Protein AF-A0A6M1ZIE7-F1 (afdb_monomer_lite)

Structure (mmCIF, N/CA/C/O backbone):
data_AF-A0A6M1ZIE7-F1
#
_entry.id   AF-A0A6M1ZIE7-F1
#
loop_
_atom_site.group_PDB
_atom_site.id
_atom_site.type_symbol
_atom_site.label_atom_id
_atom_site.label_alt_id
_atom_site.label_comp_id
_atom_site.label_asym_id
_atom_site.label_entity_id
_atom_site.label_seq_id
_atom_site.pdbx_PDB_ins_code
_atom_site.Cartn_x
_atom_site.Cartn_y
_atom_site.Cartn_z
_atom_site.occupancy
_atom_site.B_iso_or_equiv
_atom_site.auth_seq_id
_atom_site.auth_comp_id
_atom_site.auth_asym_id
_atom_site.auth_atom_id
_atom_site.pdbx_PDB_model_num
ATOM 1 N N . MET A 1 1 ? 9.135 22.518 -13.025 1.00 48.84 1 MET A N 1
ATOM 2 C CA . MET A 1 1 ? 8.829 21.581 -11.912 1.00 48.84 1 MET A CA 1
ATOM 3 C C . MET A 1 1 ? 8.050 22.181 -10.724 1.00 48.84 1 MET A C 1
ATOM 5 O O . MET A 1 1 ? 7.146 21.516 -10.234 1.00 48.84 1 MET A O 1
ATOM 9 N N . PHE A 1 2 ? 8.290 23.420 -10.265 1.00 62.75 2 PHE A N 1
ATOM 10 C CA . PHE A 1 2 ? 7.631 23.980 -9.059 1.00 62.75 2 PHE A CA 1
ATOM 11 C C . PHE A 1 2 ? 6.094 24.159 -9.114 1.00 62.75 2 PHE A C 1
ATOM 13 O O . PHE A 1 2 ? 5.439 24.138 -8.069 1.00 62.75 2 PHE A O 1
ATOM 20 N N . LYS A 1 3 ? 5.487 24.315 -10.301 1.00 59.16 3 LYS A N 1
ATOM 21 C CA . LYS A 1 3 ? 4.021 24.461 -10.439 1.00 59.16 3 LYS A CA 1
ATOM 22 C C . LYS A 1 3 ? 3.259 23.181 -10.066 1.00 59.16 3 LYS A C 1
ATOM 24 O O . LYS A 1 3 ? 2.226 23.274 -9.406 1.00 59.16 3 LYS A O 1
ATOM 29 N N . LEU A 1 4 ? 3.791 22.003 -10.405 1.00 48.34 4 LEU A N 1
ATOM 30 C CA . LEU A 1 4 ? 3.137 20.720 -10.117 1.00 48.34 4 LEU A CA 1
ATOM 31 C C . LEU A 1 4 ? 3.087 20.437 -8.608 1.00 48.34 4 LEU A C 1
ATOM 33 O O . LEU A 1 4 ? 2.047 20.051 -8.082 1.00 48.34 4 LEU A O 1
ATOM 37 N N . ALA A 1 5 ? 4.177 20.732 -7.889 1.00 56.44 5 ALA A N 1
ATOM 38 C CA . ALA A 1 5 ? 4.235 20.604 -6.432 1.00 56.44 5 ALA A CA 1
ATOM 39 C C . ALA A 1 5 ? 3.223 21.523 -5.726 1.00 56.44 5 ALA A C 1
ATOM 41 O O . ALA A 1 5 ? 2.632 21.145 -4.714 1.00 56.44 5 ALA A O 1
ATOM 42 N N . ARG A 1 6 ? 2.972 22.718 -6.279 1.00 79.62 6 ARG A N 1
ATOM 43 C CA . ARG A 1 6 ? 1.987 23.670 -5.745 1.00 79.62 6 ARG A CA 1
ATOM 44 C C . ARG A 1 6 ? 0.551 23.180 -5.948 1.00 79.62 6 ARG A C 1
ATOM 46 O O . ARG A 1 6 ? -0.256 23.283 -5.027 1.00 79.62 6 ARG A O 1
ATOM 53 N N . ILE A 1 7 ? 0.253 22.594 -7.110 1.00 74.81 7 ILE A N 1
ATOM 54 C CA . ILE A 1 7 ? -1.051 21.979 -7.400 1.00 74.81 7 ILE A CA 1
ATOM 55 C C . ILE A 1 7 ? -1.274 20.768 -6.494 1.00 74.81 7 ILE A C 1
ATOM 57 O O . ILE A 1 7 ? -2.322 20.678 -5.863 1.00 74.81 7 ILE A O 1
ATOM 61 N N . PHE A 1 8 ? -0.275 19.895 -6.338 1.00 62.75 8 PHE A N 1
ATOM 62 C CA . PHE A 1 8 ? -0.378 18.721 -5.469 1.00 62.75 8 PHE A CA 1
ATOM 63 C C . PHE A 1 8 ? -0.569 19.110 -3.995 1.00 62.75 8 PHE A C 1
ATOM 65 O O . PHE A 1 8 ? -1.392 18.522 -3.296 1.00 62.75 8 PHE A O 1
ATOM 72 N N . ARG A 1 9 ? 0.115 20.166 -3.529 1.00 74.12 9 ARG A N 1
ATOM 73 C CA . ARG A 1 9 ? -0.064 20.712 -2.175 1.00 74.12 9 ARG A CA 1
ATOM 74 C C . ARG A 1 9 ? -1.468 21.306 -1.981 1.00 74.12 9 ARG A C 1
ATOM 76 O O . ARG A 1 9 ? -2.067 21.078 -0.936 1.00 74.12 9 ARG A O 1
ATOM 83 N N . LYS A 1 10 ? -2.018 21.989 -2.995 1.00 76.94 10 LYS A N 1
ATOM 84 C CA . LYS A 1 10 ? -3.376 22.570 -2.973 1.00 76.94 10 LYS A CA 1
ATOM 85 C C . LYS A 1 10 ? -4.484 21.510 -3.080 1.00 76.94 10 LYS A C 1
ATOM 87 O O . LYS A 1 10 ? -5.536 21.661 -2.463 1.00 76.94 10 LYS A O 1
ATOM 92 N N . LEU A 1 11 ? -4.254 20.426 -3.825 1.00 60.47 11 LEU A N 1
ATOM 93 C CA . LEU A 1 11 ? -5.171 19.282 -3.888 1.00 60.47 11 LEU A CA 1
ATOM 94 C C . LEU A 1 11 ? -5.166 18.507 -2.564 1.00 60.47 11 LEU A C 1
ATOM 96 O O . LEU A 1 11 ? -6.227 18.207 -2.024 1.00 60.47 11 LEU A O 1
ATOM 100 N N . SER A 1 12 ? -3.975 18.257 -2.009 1.00 59.84 12 SER A N 1
ATOM 101 C CA . SER A 1 12 ? -3.789 17.620 -0.700 1.00 59.84 12 SER A CA 1
ATOM 102 C C . SER A 1 12 ? -4.459 18.414 0.429 1.00 59.84 12 SER A C 1
ATOM 104 O O . SER A 1 12 ? -5.132 17.830 1.279 1.00 59.84 12 SER A O 1
ATOM 106 N N . SER A 1 13 ? -4.358 19.751 0.417 1.00 71.06 13 SER A N 1
ATOM 107 C CA . SER A 1 13 ? -4.997 20.592 1.437 1.00 71.06 13 SER A CA 1
ATOM 108 C C . SER A 1 13 ? -6.525 20.591 1.335 1.00 71.06 13 SER A C 1
ATOM 110 O O . SER A 1 13 ? -7.193 20.529 2.364 1.00 71.06 13 SER A O 1
ATOM 112 N N . ARG A 1 14 ? -7.092 20.598 0.119 1.00 68.06 14 ARG A N 1
ATOM 113 C CA . ARG A 1 14 ? -8.552 20.539 -0.079 1.00 68.06 14 ARG A CA 1
ATOM 114 C C . ARG A 1 14 ? -9.145 19.189 0.314 1.00 68.06 14 ARG A C 1
ATOM 116 O O . ARG A 1 14 ? -10.173 19.162 0.977 1.00 68.06 14 ARG A O 1
ATOM 123 N N . PHE A 1 15 ? -8.469 18.090 -0.021 1.00 54.00 15 PHE A N 1
ATOM 124 C CA . PHE A 1 15 ? -8.901 16.751 0.394 1.00 54.00 15 PHE A CA 1
ATOM 125 C C . PHE A 1 15 ? -8.818 16.566 1.918 1.00 54.00 15 PHE A C 1
ATOM 127 O O . PHE A 1 15 ? -9.621 15.843 2.503 1.00 54.00 15 PHE A O 1
ATOM 134 N N . GLY A 1 16 ? -7.867 17.243 2.574 1.00 50.16 16 GLY A N 1
ATOM 135 C CA . GLY A 1 16 ? -7.792 17.318 4.033 1.00 50.16 16 GLY A CA 1
ATOM 136 C C . GLY A 1 16 ? -8.954 18.097 4.653 1.00 50.16 16 GLY A C 1
ATOM 137 O O . GLY A 1 16 ? -9.523 17.636 5.635 1.00 50.16 16 GLY A O 1
ATOM 138 N N . GLN A 1 17 ? -9.340 19.232 4.064 1.00 55.78 17 GLN A N 1
ATOM 139 C CA . GLN A 1 17 ? -10.412 20.083 4.592 1.00 55.78 17 GLN A CA 1
ATOM 140 C C . GLN A 1 17 ? -11.802 19.460 4.450 1.00 55.78 17 GLN A C 1
ATOM 142 O O . GLN A 1 17 ? -12.563 19.505 5.403 1.00 55.78 17 GLN A O 1
ATOM 147 N N . THR A 1 18 ? -12.134 18.794 3.341 1.00 55.06 18 THR A N 1
ATOM 148 C CA . THR A 1 18 ? -13.458 18.150 3.194 1.00 55.06 18 THR A CA 1
ATOM 149 C C . THR A 1 18 ? -13.650 16.939 4.109 1.00 55.06 18 THR A C 1
ATOM 151 O O . THR A 1 18 ? -14.774 16.556 4.401 1.00 55.06 18 THR A O 1
ATOM 154 N N . VAL A 1 19 ? -12.561 16.311 4.566 1.00 49.94 19 VAL A N 1
ATOM 155 C CA . VAL A 1 19 ? -12.617 15.188 5.520 1.00 49.94 19 VAL A CA 1
ATOM 156 C C . VAL A 1 19 ? -12.638 15.666 6.977 1.00 49.94 19 VAL A C 1
ATOM 158 O O . VAL A 1 19 ? -13.065 14.896 7.837 1.00 49.94 19 VAL A O 1
ATOM 161 N N . LEU A 1 20 ? -12.191 16.899 7.242 1.00 51.31 20 LEU A N 1
ATOM 162 C CA . LEU A 1 20 ? -12.250 17.554 8.555 1.00 51.31 20 LEU A CA 1
ATOM 163 C C . LEU A 1 20 ? -13.528 18.388 8.742 1.00 51.31 20 LEU A C 1
ATOM 165 O O . LEU A 1 20 ? -14.017 18.476 9.859 1.00 51.31 20 LEU A O 1
ATOM 169 N N . ALA A 1 21 ? -14.120 18.906 7.663 1.00 52.84 21 ALA A N 1
ATOM 170 C CA . ALA A 1 21 ? -15.366 19.674 7.715 1.00 52.84 21 ALA A CA 1
ATOM 171 C C . ALA A 1 21 ? -16.585 18.838 8.156 1.00 52.84 21 ALA A C 1
ATOM 173 O O . ALA A 1 21 ? -17.541 19.396 8.673 1.00 52.84 21 ALA A O 1
ATOM 174 N N . ASP A 1 22 ? -16.536 17.507 8.022 1.00 50.34 22 ASP A N 1
ATOM 175 C CA . ASP A 1 22 ? -17.573 16.607 8.559 1.00 50.34 22 ASP A CA 1
ATOM 176 C C . ASP A 1 22 ? -17.413 16.329 10.073 1.00 50.34 22 ASP A C 1
ATOM 178 O O . ASP A 1 22 ? -18.316 15.756 10.679 1.00 50.34 22 ASP A O 1
ATOM 182 N N . ASP A 1 23 ? -16.271 16.683 10.683 1.00 50.59 23 ASP A N 1
ATOM 183 C CA . ASP A 1 23 ? -15.992 16.480 12.116 1.00 50.59 23 ASP A CA 1
ATOM 184 C C . ASP A 1 23 ? -16.007 17.820 12.912 1.00 50.59 23 ASP A C 1
ATOM 186 O O . ASP A 1 23 ? -15.968 17.794 14.141 1.00 50.59 23 ASP A O 1
ATOM 190 N N . GLU A 1 24 ? -16.122 18.980 12.241 1.00 51.12 24 GLU A N 1
ATOM 191 C CA . GLU A 1 24 ? -16.061 20.341 12.829 1.00 51.12 24 GLU A CA 1
ATOM 192 C C . GLU A 1 24 ? -17.436 21.046 12.956 1.00 51.12 24 GLU A C 1
ATOM 194 O O . GLU A 1 24 ? -17.513 22.215 13.311 1.00 51.12 24 GLU A O 1
ATOM 199 N N . GLU A 1 25 ? -18.547 20.326 12.756 1.00 49.81 25 GLU A N 1
ATOM 200 C CA . GLU A 1 25 ? -19.896 20.756 13.182 1.00 49.81 25 GLU A CA 1
ATOM 201 C C . GLU A 1 25 ? -20.456 19.860 14.299 1.00 49.81 25 GLU A C 1
ATOM 203 O O . GLU A 1 25 ? -21.636 19.508 14.344 1.00 49.81 25 GLU A O 1
ATOM 208 N N . ARG A 1 26 ? -19.614 19.500 15.272 1.00 48.78 26 ARG A N 1
ATOM 209 C CA . ARG A 1 26 ? -20.138 19.287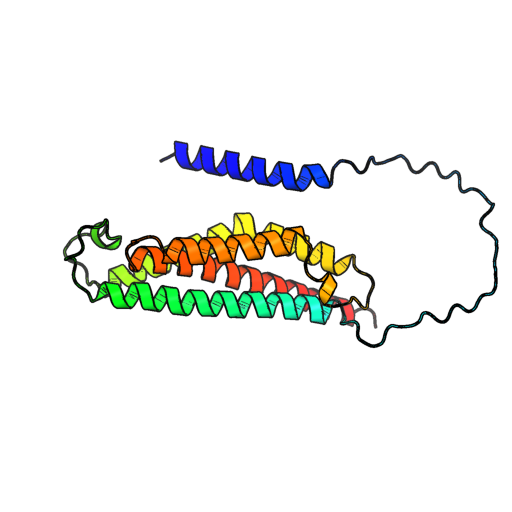 16.621 1.00 48.78 26 ARG A CA 1
ATOM 210 C C . ARG A 1 26 ? -19.881 20.576 17.388 1.00 48.78 26 ARG A C 1
ATOM 212 O O . ARG A 1 26 ? -18.753 20.760 17.840 1.00 48.78 26 ARG A O 1
ATOM 219 N N . PRO A 1 27 ? -20.867 21.488 17.507 1.00 49.72 27 PRO A N 1
ATOM 220 C CA . PRO A 1 27 ? -20.691 22.653 18.351 1.00 49.72 27 PRO A CA 1
ATOM 221 C C . PRO A 1 27 ? -20.267 22.144 19.725 1.00 49.72 27 PRO A C 1
ATOM 223 O O . PRO A 1 27 ? -20.946 21.292 20.309 1.00 49.72 27 PRO A O 1
ATOM 226 N N . GLU A 1 28 ? -19.142 22.650 20.230 1.00 50.25 28 GLU A N 1
ATOM 227 C CA . GLU A 1 28 ? -18.839 22.664 21.656 1.00 50.25 28 GLU A CA 1
ATOM 228 C C . GLU A 1 28 ? -19.914 23.520 22.334 1.00 50.25 28 GLU A C 1
ATOM 230 O O . GLU A 1 28 ? -19.722 24.661 22.752 1.00 50.25 28 GLU A O 1
ATOM 235 N N . GLY A 1 29 ? -21.120 22.962 22.392 1.00 51.81 29 GLY A N 1
ATOM 236 C CA . GLY A 1 29 ? -22.173 23.394 23.264 1.00 51.81 29 GLY A CA 1
ATOM 237 C C . GLY A 1 29 ? -21.643 23.170 24.660 1.00 51.81 29 GLY A C 1
ATOM 238 O O . GLY A 1 29 ? -21.720 22.063 25.185 1.00 51.81 29 GLY A O 1
ATOM 239 N N . ARG A 1 30 ? -21.059 24.236 25.214 1.00 50.00 30 ARG A N 1
ATOM 240 C CA . ARG A 1 30 ? -21.096 24.609 26.624 1.00 50.00 30 ARG A CA 1
ATOM 241 C C . ARG A 1 30 ? -22.041 23.668 27.370 1.00 50.00 30 ARG A C 1
ATOM 243 O O . ARG A 1 30 ? -23.258 23.855 27.327 1.00 50.00 30 ARG A O 1
ATOM 250 N N . VAL A 1 31 ? -21.476 22.646 28.013 1.00 56.12 31 VAL A N 1
ATOM 251 C CA . VAL A 1 31 ? -22.207 21.748 28.904 1.00 56.12 31 VAL A CA 1
ATOM 252 C C . VAL A 1 31 ? -22.639 22.606 30.087 1.00 56.12 31 VAL A C 1
ATOM 254 O O . VAL A 1 31 ? -21.936 22.734 31.083 1.00 56.12 31 VAL A O 1
ATOM 257 N N . LYS A 1 32 ? -23.784 23.281 29.944 1.00 45.94 32 LYS A N 1
ATOM 258 C CA . LYS A 1 32 ? -24.531 23.787 31.084 1.00 45.94 32 LYS A CA 1
ATOM 259 C C . LYS A 1 32 ? -24.928 22.547 31.869 1.00 45.94 32 LYS A C 1
ATOM 261 O O . LYS A 1 32 ? -25.746 21.749 31.420 1.00 45.94 32 LYS A O 1
ATOM 266 N N . SER A 1 33 ? -24.302 22.383 33.023 1.00 53.50 33 SER A N 1
ATOM 267 C CA . SER A 1 33 ? -24.623 21.413 34.061 1.00 53.50 33 SER A CA 1
ATOM 268 C C . SER A 1 33 ? -25.981 21.726 34.699 1.00 53.50 33 SER A C 1
ATOM 270 O O . SER A 1 33 ? -26.105 21.912 35.900 1.00 53.50 33 SER A O 1
ATOM 272 N N . THR A 1 34 ? -27.041 21.780 33.901 1.00 53.53 34 THR A N 1
ATOM 273 C CA . THR A 1 34 ? -28.407 21.629 34.396 1.00 53.53 34 THR A CA 1
ATOM 274 C C . THR A 1 34 ? -28.777 20.181 34.161 1.00 53.53 34 THR A C 1
ATOM 276 O O . THR A 1 34 ? -29.400 19.844 33.160 1.00 53.53 34 THR A O 1
ATOM 279 N N . LEU A 1 35 ? -28.307 19.313 35.058 1.00 53.59 35 LEU A N 1
ATOM 280 C CA . LEU A 1 35 ? -28.802 17.948 35.160 1.00 53.59 35 LEU A CA 1
ATOM 281 C C . LEU A 1 35 ? -30.287 18.025 35.550 1.00 53.59 35 LEU A C 1
ATOM 283 O O . LEU A 1 35 ? -30.586 18.471 36.661 1.00 53.59 35 LEU A O 1
ATOM 287 N N . PRO A 1 36 ? -31.235 17.609 34.692 1.00 52.91 36 PRO A N 1
ATOM 288 C CA . PRO A 1 36 ? -32.588 17.368 35.154 1.00 52.91 36 PRO A CA 1
ATOM 289 C C . PRO A 1 36 ? -32.541 16.201 36.148 1.00 52.91 36 PRO A C 1
ATOM 291 O O . PRO A 1 36 ? -32.171 15.076 35.813 1.00 52.91 36 PRO A O 1
ATOM 294 N N . ARG A 1 37 ? -32.914 16.490 37.397 1.00 57.50 37 ARG A N 1
ATOM 295 C CA . ARG A 1 37 ? -32.968 15.574 38.553 1.00 57.50 37 ARG A CA 1
ATOM 296 C C . ARG A 1 37 ? -34.037 14.470 38.411 1.00 57.50 37 ARG A C 1
ATOM 298 O O . ARG A 1 37 ? -34.426 13.863 39.400 1.00 57.50 37 ARG A O 1
ATOM 305 N N . SER A 1 38 ? -34.533 14.219 37.199 1.00 52.22 38 SER A N 1
ATOM 306 C CA . SER A 1 38 ? -35.697 13.376 36.899 1.00 52.22 38 SER A CA 1
ATOM 307 C C . SER A 1 38 ? -35.362 11.992 36.327 1.00 52.22 38 SER A C 1
ATOM 309 O O . SER A 1 38 ? -36.273 11.255 35.969 1.00 52.22 38 SER A O 1
ATOM 311 N N . TYR A 1 39 ? -34.089 11.586 36.303 1.00 51.66 39 TYR A N 1
ATOM 312 C CA . TYR A 1 39 ? -33.675 10.236 35.881 1.00 51.66 39 TYR A CA 1
ATOM 313 C C . TYR A 1 39 ? -33.150 9.365 37.031 1.00 51.66 39 TYR A C 1
ATOM 315 O O . TYR A 1 39 ? -32.288 8.514 36.840 1.00 51.66 39 TYR A O 1
ATOM 323 N N . LEU A 1 40 ? -33.711 9.527 38.230 1.00 52.84 40 LEU A N 1
ATOM 324 C CA . LEU A 1 40 ? -33.715 8.466 39.240 1.00 52.84 40 LEU A CA 1
ATOM 325 C C . LEU A 1 40 ? -35.002 7.652 39.091 1.00 52.84 40 LEU A C 1
ATOM 327 O O . LEU A 1 40 ? -35.844 7.624 39.981 1.00 52.84 40 LEU A O 1
ATOM 331 N N . LYS A 1 41 ? -35.161 6.985 37.944 1.00 51.69 41 LYS A N 1
ATOM 332 C CA . LYS A 1 41 ? -36.056 5.833 37.862 1.00 51.69 41 LYS A CA 1
ATOM 333 C C . LYS A 1 41 ? -35.196 4.584 37.772 1.00 51.69 41 LYS A C 1
ATOM 335 O O . LYS A 1 41 ? -34.817 4.125 36.699 1.00 51.69 41 LYS A O 1
ATOM 340 N N . SER A 1 42 ? -34.835 4.111 38.960 1.00 57.47 42 SER A N 1
ATOM 341 C CA . SER A 1 42 ? -34.272 2.792 39.218 1.00 57.47 42 SER A CA 1
ATOM 342 C C . SER A 1 42 ? -35.353 1.741 38.952 1.00 57.47 42 SER A C 1
ATOM 344 O O . SER A 1 42 ? -35.871 1.121 39.878 1.00 57.47 42 SER A O 1
ATOM 346 N N . ASP A 1 43 ? -35.723 1.556 37.685 1.00 50.94 43 ASP A N 1
ATOM 347 C CA . ASP A 1 43 ? -36.497 0.389 37.288 1.00 50.94 43 ASP A CA 1
ATOM 348 C C . ASP A 1 43 ? -35.514 -0.784 37.267 1.00 50.94 43 ASP A C 1
ATOM 350 O O . ASP A 1 43 ? -34.670 -0.915 36.379 1.00 50.94 43 ASP A O 1
ATOM 354 N N . GLY A 1 44 ? -35.592 -1.596 38.323 1.00 60.59 44 GLY A N 1
ATOM 355 C CA . GLY A 1 44 ? -34.868 -2.845 38.515 1.00 60.59 44 GLY A CA 1
ATOM 356 C C . GLY A 1 44 ? -35.244 -3.889 37.469 1.00 60.59 44 GLY A C 1
ATOM 357 O O . GLY A 1 44 ? -35.812 -4.928 37.785 1.00 60.59 44 GLY A O 1
ATOM 358 N N . GLN A 1 45 ? -34.902 -3.635 36.211 1.00 50.47 45 GLN A N 1
ATOM 359 C CA . GLN A 1 45 ? -34.780 -4.669 35.208 1.00 50.47 45 GLN A CA 1
ATOM 360 C C . GLN A 1 45 ? -33.308 -5.006 35.070 1.00 50.47 45 GLN A C 1
ATOM 362 O O . GLN A 1 45 ? -32.530 -4.308 34.422 1.00 50.47 45 GLN A O 1
ATOM 367 N N . SER A 1 46 ? -32.968 -6.122 35.713 1.00 54.19 46 SER A N 1
ATOM 368 C CA . SER A 1 46 ? -31.842 -7.001 35.421 1.00 54.19 46 SER A CA 1
ATOM 369 C C . SER A 1 46 ? -31.868 -7.372 33.932 1.00 54.19 46 SER A C 1
ATOM 371 O O . SER A 1 46 ? -32.284 -8.454 33.515 1.00 54.19 46 SER A O 1
ATOM 373 N N . GLY A 1 47 ? -31.512 -6.396 33.100 1.00 53.88 47 GLY A N 1
ATOM 374 C CA . GLY A 1 47 ? -31.383 -6.517 31.668 1.00 53.88 47 GLY A CA 1
ATOM 375 C C . GLY A 1 47 ? -30.158 -7.362 31.424 1.00 53.88 47 GLY A C 1
ATOM 376 O O . GLY A 1 47 ? -29.047 -6.841 31.361 1.00 53.88 47 GLY A O 1
ATOM 377 N N . ARG A 1 48 ? -30.371 -8.677 31.314 1.00 56.16 48 ARG A N 1
ATOM 378 C CA . ARG A 1 48 ? -29.419 -9.600 30.704 1.00 56.16 48 ARG A CA 1
ATOM 379 C C . ARG A 1 48 ? -28.989 -8.957 29.396 1.00 56.16 48 ARG A C 1
ATOM 381 O O . ARG A 1 48 ? -29.726 -8.983 28.412 1.00 56.16 48 ARG A O 1
ATOM 388 N N . THR A 1 49 ? -27.817 -8.335 29.402 1.00 57.72 49 THR A N 1
ATOM 389 C CA . THR A 1 49 ? -27.141 -7.930 28.186 1.00 57.72 49 THR A CA 1
ATOM 390 C C . THR A 1 49 ? -26.985 -9.223 27.413 1.00 57.72 49 THR A C 1
ATOM 392 O O . THR A 1 49 ? -26.240 -10.123 27.796 1.00 57.72 49 THR A O 1
ATOM 395 N N . VAL A 1 50 ? -27.808 -9.386 26.379 1.00 61.81 50 VAL A N 1
ATOM 396 C CA . VAL A 1 50 ? -27.700 -10.504 25.455 1.00 61.81 50 VAL A CA 1
ATOM 397 C C . VAL A 1 50 ? -26.379 -10.272 24.739 1.00 61.81 50 VAL A C 1
ATOM 399 O O . VAL A 1 50 ? -26.318 -9.616 23.699 1.00 61.81 50 VAL A O 1
ATOM 402 N N . TYR A 1 51 ? -25.294 -10.735 25.362 1.00 56.88 51 TYR A N 1
ATOM 403 C CA . TYR A 1 51 ? -23.978 -10.827 24.769 1.00 56.88 51 TYR A CA 1
ATOM 404 C C . TYR A 1 51 ? -24.169 -11.685 23.534 1.00 56.88 51 TYR A C 1
ATOM 406 O O . TYR A 1 51 ? -24.293 -12.909 23.610 1.00 56.88 51 TYR A O 1
ATOM 414 N N . LYS A 1 52 ? -24.282 -11.026 22.380 1.00 59.34 52 LYS A N 1
ATOM 415 C CA . LYS A 1 52 ? -24.391 -11.701 21.098 1.00 59.34 52 LYS A CA 1
ATOM 416 C C . LYS A 1 52 ? -23.050 -12.401 20.883 1.00 59.34 52 LYS A C 1
ATOM 418 O O . LYS A 1 52 ? -22.064 -11.786 20.483 1.00 59.34 52 LYS A O 1
ATOM 423 N N . LYS A 1 53 ? -23.018 -13.672 21.281 1.00 63.84 53 LYS A N 1
ATOM 424 C CA . LYS A 1 53 ? -21.877 -14.589 21.269 1.00 63.84 53 LYS A CA 1
ATOM 425 C C . LYS A 1 53 ? -21.284 -14.573 19.851 1.00 63.84 53 LYS A C 1
ATOM 427 O O . LYS A 1 53 ? -21.922 -15.061 18.926 1.00 63.84 53 LYS A O 1
ATOM 432 N N . GLY A 1 54 ? -20.133 -13.919 19.657 1.00 76.31 54 GLY A N 1
ATOM 433 C CA . GLY A 1 54 ? -19.461 -13.851 18.347 1.00 76.31 54 GLY A CA 1
ATOM 434 C C . GLY A 1 54 ? -18.811 -12.518 17.949 1.00 76.31 54 GLY A C 1
ATOM 435 O O . GLY A 1 54 ? -18.341 -12.398 16.820 1.00 76.31 54 GLY A O 1
ATOM 436 N N . GLY A 1 55 ? -18.783 -11.501 18.815 1.00 81.12 55 GLY A N 1
ATOM 437 C CA . GLY A 1 55 ? -17.997 -10.293 18.541 1.00 81.12 55 GLY A CA 1
ATOM 438 C C . GLY A 1 55 ? -16.493 -10.539 18.726 1.00 81.12 55 GLY A C 1
ATOM 439 O O . GLY A 1 55 ? -16.085 -11.241 19.649 1.00 81.12 55 GLY A O 1
ATOM 440 N N . LEU A 1 56 ? -15.668 -9.952 17.857 1.00 88.19 56 LEU A N 1
ATOM 441 C CA . LEU A 1 56 ? -14.211 -9.993 17.989 1.00 88.19 56 LEU A CA 1
ATOM 442 C C . LEU A 1 56 ? -13.751 -8.824 18.864 1.00 88.19 56 LEU A C 1
ATOM 444 O O . LEU A 1 56 ? -14.289 -7.717 18.780 1.00 88.19 56 LEU A O 1
ATOM 448 N N . GLY A 1 57 ? -12.725 -9.056 19.683 1.00 91.06 57 GLY A N 1
ATOM 449 C CA . GLY A 1 57 ? -12.083 -7.978 20.430 1.00 91.06 57 GLY A CA 1
ATOM 450 C C . GLY A 1 57 ? -11.423 -6.967 19.488 1.00 91.06 57 GLY A C 1
ATOM 451 O O . GLY A 1 57 ? -10.954 -7.325 18.404 1.00 91.06 57 GLY A O 1
ATOM 452 N N . HIS A 1 58 ? -11.322 -5.704 19.914 1.00 91.00 58 HIS A N 1
ATOM 453 C CA . HIS A 1 58 ? -10.694 -4.638 19.115 1.00 91.00 58 HIS A CA 1
ATOM 454 C C . HIS A 1 58 ? -9.293 -5.014 18.616 1.00 91.00 58 HIS A C 1
ATOM 456 O O . HIS A 1 58 ? -8.940 -4.707 17.482 1.00 91.00 58 HIS A O 1
ATOM 462 N N . ARG A 1 59 ? -8.521 -5.748 19.427 1.00 90.50 59 ARG A N 1
ATOM 463 C CA . ARG A 1 59 ? -7.181 -6.238 19.068 1.00 90.50 59 ARG A CA 1
ATOM 464 C C . ARG A 1 59 ? -7.206 -7.120 17.818 1.00 90.50 59 ARG A C 1
ATOM 466 O O . ARG A 1 59 ? -6.470 -6.858 16.873 1.00 90.50 59 ARG A O 1
ATOM 473 N N . ALA A 1 60 ? -8.095 -8.113 17.791 1.00 91.62 60 ALA A N 1
ATOM 474 C CA . ALA A 1 60 ? -8.242 -9.020 16.656 1.00 91.62 60 ALA A CA 1
ATOM 475 C C . ALA A 1 60 ? -8.697 -8.272 15.394 1.00 91.62 60 ALA A C 1
ATOM 477 O O . ALA A 1 60 ? -8.207 -8.543 14.303 1.00 91.62 60 ALA A O 1
ATOM 478 N N . LEU A 1 61 ? -9.580 -7.280 15.544 1.00 92.25 61 LEU A N 1
ATOM 479 C CA . LEU A 1 61 ? -10.061 -6.453 14.434 1.00 92.25 61 LEU A CA 1
ATOM 480 C C . LEU A 1 61 ? -8.960 -5.574 13.819 1.00 92.25 61 LEU A C 1
ATOM 482 O O . LEU A 1 61 ? -8.865 -5.467 12.592 1.00 92.25 61 LEU A O 1
ATOM 486 N N . ILE A 1 62 ? -8.115 -4.960 14.652 1.00 94.00 62 ILE A N 1
ATOM 487 C CA . ILE A 1 62 ? -6.968 -4.166 14.188 1.00 94.00 62 ILE A CA 1
ATOM 488 C C . ILE A 1 62 ? -5.949 -5.078 13.493 1.00 94.00 62 ILE A C 1
ATOM 490 O O . ILE A 1 62 ? -5.499 -4.758 12.391 1.00 94.00 62 ILE A O 1
ATOM 494 N N . PHE A 1 63 ? -5.635 -6.228 14.095 1.00 94.81 63 PHE A N 1
ATOM 495 C CA . PHE A 1 63 ? -4.704 -7.201 13.528 1.00 94.81 63 PHE A CA 1
ATOM 496 C C . PHE A 1 63 ? -5.177 -7.720 12.164 1.00 94.81 63 PHE A C 1
ATOM 498 O O . PHE A 1 63 ? -4.417 -7.683 11.199 1.00 94.81 63 PHE A O 1
ATOM 505 N N . LEU A 1 64 ? -6.449 -8.119 12.054 1.00 93.88 64 LEU A N 1
ATOM 506 C CA . LEU A 1 64 ? -7.048 -8.595 10.804 1.00 93.88 64 LEU A CA 1
ATOM 507 C C . LEU A 1 64 ? -6.994 -7.526 9.702 1.00 93.88 64 LEU A C 1
ATOM 509 O O . LEU A 1 64 ? -6.715 -7.839 8.546 1.00 93.88 64 LEU A O 1
ATOM 513 N N . SER A 1 65 ? -7.215 -6.257 10.061 1.00 92.50 65 SER A N 1
ATOM 514 C CA . SER A 1 65 ? -7.121 -5.136 9.117 1.00 92.50 65 SER A CA 1
ATOM 515 C C . SER A 1 65 ? -5.694 -4.959 8.593 1.00 92.50 65 SER A C 1
ATOM 517 O O . SER A 1 65 ? -5.495 -4.841 7.384 1.00 92.50 65 SER A O 1
ATOM 519 N N . GLY A 1 66 ? -4.701 -4.986 9.490 1.00 94.81 66 GLY A N 1
ATOM 520 C CA . GLY A 1 66 ? -3.287 -4.929 9.117 1.00 94.81 66 GLY A CA 1
ATOM 521 C C . GLY A 1 66 ? -2.876 -6.105 8.234 1.00 94.81 66 GLY A C 1
ATOM 522 O O . GLY A 1 66 ? -2.222 -5.908 7.213 1.00 94.81 66 GLY A O 1
ATOM 523 N N . PHE A 1 67 ? -3.328 -7.314 8.569 1.00 96.25 67 PHE A N 1
ATOM 524 C CA . PHE A 1 67 ? -3.053 -8.522 7.795 1.00 96.25 67 PHE A CA 1
ATOM 525 C C . PHE A 1 67 ? -3.625 -8.450 6.375 1.00 96.25 67 PHE A C 1
ATOM 527 O O . PHE A 1 67 ? -2.917 -8.755 5.417 1.00 96.25 67 PHE A O 1
ATOM 534 N N . LEU A 1 68 ? -4.867 -7.987 6.210 1.00 93.56 68 LEU A N 1
ATOM 535 C CA . LEU A 1 68 ? -5.475 -7.812 4.888 1.00 93.56 68 LEU A CA 1
ATOM 536 C C . LEU A 1 68 ? -4.662 -6.836 4.028 1.00 93.56 68 LEU A C 1
ATOM 538 O O . LEU A 1 68 ? -4.354 -7.136 2.876 1.00 93.56 68 LEU A O 1
ATOM 542 N N . TRP A 1 69 ? -4.265 -5.694 4.595 1.00 93.69 69 TRP A N 1
ATOM 543 C CA . TRP A 1 69 ? -3.451 -4.704 3.884 1.00 93.69 69 TRP A CA 1
ATOM 544 C C . TRP A 1 69 ? -2.075 -5.249 3.507 1.00 93.69 69 TRP A C 1
ATOM 546 O O . TRP A 1 69 ? -1.600 -4.978 2.405 1.00 93.69 69 TRP A O 1
ATOM 556 N N . LEU A 1 70 ? -1.453 -6.027 4.397 1.00 96.88 70 LEU A N 1
ATOM 557 C CA . LEU A 1 70 ? -0.156 -6.642 4.140 1.00 96.88 70 LEU A CA 1
ATOM 558 C C . LEU A 1 70 ? -0.239 -7.607 2.957 1.00 96.88 70 LEU A C 1
ATOM 560 O O . LEU A 1 70 ? 0.564 -7.490 2.040 1.00 96.88 70 LEU A O 1
ATOM 564 N N . ASN A 1 71 ? -1.218 -8.516 2.953 1.00 96.44 71 ASN A N 1
ATOM 565 C CA . ASN A 1 71 ? -1.367 -9.513 1.889 1.00 96.44 71 ASN A CA 1
ATOM 566 C C . ASN A 1 71 ? -1.571 -8.854 0.522 1.00 96.44 71 ASN A C 1
ATOM 568 O O . ASN A 1 71 ? -0.874 -9.190 -0.432 1.00 96.44 71 ASN A O 1
ATOM 572 N N . VAL A 1 72 ? -2.475 -7.871 0.435 1.00 93.81 72 VAL A N 1
ATOM 573 C CA . VAL A 1 72 ? -2.711 -7.130 -0.814 1.00 93.81 72 VAL A CA 1
ATOM 574 C C . VAL A 1 72 ? -1.457 -6.357 -1.238 1.00 93.81 72 VAL A C 1
ATOM 576 O O . VAL A 1 72 ? -1.107 -6.351 -2.416 1.00 93.81 72 VAL A O 1
ATOM 579 N N . GLY A 1 73 ? -0.758 -5.728 -0.289 1.00 95.44 73 GLY A N 1
ATOM 580 C CA . GLY A 1 73 ? 0.470 -4.985 -0.559 1.00 95.44 73 GLY A CA 1
ATOM 581 C C . GLY A 1 73 ? 1.608 -5.868 -1.075 1.00 95.44 73 GLY A C 1
ATOM 582 O O . GLY A 1 73 ? 2.231 -5.524 -2.075 1.00 95.44 73 GLY A O 1
ATOM 583 N N . VAL A 1 74 ? 1.848 -7.017 -0.436 1.00 97.75 74 VAL A N 1
ATOM 584 C CA . VAL A 1 74 ? 2.865 -7.996 -0.855 1.00 97.75 74 VAL A CA 1
ATOM 585 C C . VAL A 1 74 ? 2.538 -8.551 -2.239 1.00 97.75 74 VAL A C 1
ATOM 587 O O . VAL A 1 74 ? 3.409 -8.565 -3.100 1.00 97.75 74 VAL A O 1
ATOM 590 N N . TYR A 1 75 ? 1.279 -8.917 -2.489 1.00 95.88 75 TYR A N 1
ATOM 591 C CA . TYR A 1 75 ? 0.837 -9.404 -3.797 1.00 95.88 75 TYR A CA 1
ATOM 592 C C . TYR A 1 75 ? 1.101 -8.393 -4.927 1.00 95.88 75 TYR A C 1
ATOM 594 O O . TYR A 1 75 ? 1.667 -8.748 -5.961 1.00 95.88 75 TYR A O 1
ATOM 602 N N . LEU A 1 76 ? 0.749 -7.118 -4.717 1.00 94.81 76 LEU A N 1
ATOM 603 C CA . LEU A 1 76 ? 1.004 -6.047 -5.689 1.00 94.81 76 LEU A CA 1
ATOM 604 C C . LEU A 1 76 ? 2.498 -5.793 -5.905 1.00 94.81 76 LEU A C 1
ATOM 606 O O . LEU A 1 76 ? 2.913 -5.569 -7.039 1.00 94.81 76 LEU A O 1
ATOM 610 N N . LEU A 1 77 ? 3.312 -5.860 -4.846 1.00 97.38 77 LEU A N 1
ATOM 611 C CA . LEU A 1 77 ? 4.765 -5.751 -4.970 1.00 97.38 77 LEU A CA 1
ATOM 612 C C . LEU A 1 77 ? 5.334 -6.879 -5.833 1.00 97.38 77 LEU A C 1
ATOM 614 O O . LEU A 1 77 ? 6.111 -6.599 -6.738 1.00 97.38 77 LEU A O 1
ATOM 618 N N . THR A 1 78 ? 4.926 -8.130 -5.603 1.00 97.19 78 THR A N 1
ATOM 619 C CA . THR A 1 78 ? 5.397 -9.277 -6.394 1.00 97.19 78 THR A CA 1
ATOM 620 C C . THR A 1 78 ? 5.069 -9.109 -7.877 1.00 97.19 78 THR A C 1
ATOM 622 O O . THR A 1 78 ? 5.951 -9.280 -8.717 1.00 97.19 78 THR A O 1
ATOM 625 N N . ILE A 1 79 ? 3.834 -8.716 -8.205 1.00 95.62 79 ILE A N 1
ATOM 626 C CA . ILE A 1 79 ? 3.424 -8.463 -9.595 1.00 95.62 79 ILE A CA 1
ATOM 627 C C . ILE A 1 79 ? 4.198 -7.289 -10.194 1.00 95.62 79 ILE A C 1
ATOM 629 O O . ILE A 1 79 ? 4.691 -7.392 -11.315 1.00 95.62 79 ILE A O 1
ATOM 633 N N . GLY A 1 80 ? 4.322 -6.185 -9.459 1.00 95.56 80 GLY A N 1
ATOM 634 C CA . GLY A 1 80 ? 5.000 -4.989 -9.943 1.00 95.56 80 GLY A CA 1
ATOM 635 C C . GLY A 1 80 ? 6.481 -5.233 -10.236 1.00 95.56 80 GLY A C 1
ATOM 636 O O . GLY A 1 80 ? 6.962 -4.851 -11.300 1.00 95.56 80 GLY A O 1
ATOM 637 N N . ILE A 1 81 ? 7.181 -5.939 -9.341 1.00 96.81 81 ILE A N 1
ATOM 638 C CA . ILE A 1 81 ? 8.573 -6.374 -9.541 1.00 96.81 81 ILE A CA 1
ATOM 639 C C . ILE A 1 81 ? 8.666 -7.255 -10.789 1.00 96.81 81 ILE A C 1
ATOM 641 O O . ILE A 1 81 ? 9.447 -6.958 -11.689 1.00 96.81 81 ILE A O 1
ATOM 645 N N . TYR A 1 82 ? 7.836 -8.297 -10.883 1.00 96.19 82 TYR A N 1
ATOM 646 C CA . TYR A 1 82 ? 7.836 -9.208 -12.028 1.00 96.19 82 TYR A CA 1
ATOM 647 C C . TYR A 1 82 ? 7.625 -8.475 -13.363 1.00 96.19 82 TYR A C 1
ATOM 649 O O . TYR A 1 82 ? 8.345 -8.729 -14.330 1.00 96.19 82 TYR A O 1
ATOM 657 N N . LEU A 1 83 ? 6.685 -7.527 -13.419 1.00 94.31 83 LEU A N 1
ATOM 658 C CA . LEU A 1 83 ? 6.436 -6.721 -14.615 1.00 94.31 83 LEU A CA 1
ATOM 659 C C . LEU A 1 83 ? 7.634 -5.834 -14.972 1.00 94.31 83 LEU A C 1
ATOM 661 O O . LEU A 1 83 ? 8.000 -5.766 -16.139 1.00 94.31 83 LEU A O 1
ATOM 665 N N . VAL A 1 84 ? 8.281 -5.178 -14.007 1.00 94.31 84 VAL A N 1
ATOM 666 C CA . VAL A 1 84 ? 9.450 -4.334 -14.311 1.00 94.31 84 VAL A CA 1
ATOM 667 C C . VAL A 1 84 ? 10.633 -5.175 -14.807 1.00 94.31 84 VAL A C 1
ATOM 669 O O . VAL A 1 84 ? 11.253 -4.815 -15.804 1.00 94.31 84 VAL A O 1
ATOM 672 N N . LEU A 1 85 ? 10.916 -6.318 -14.173 1.00 94.06 85 LEU A N 1
ATOM 673 C CA . LEU A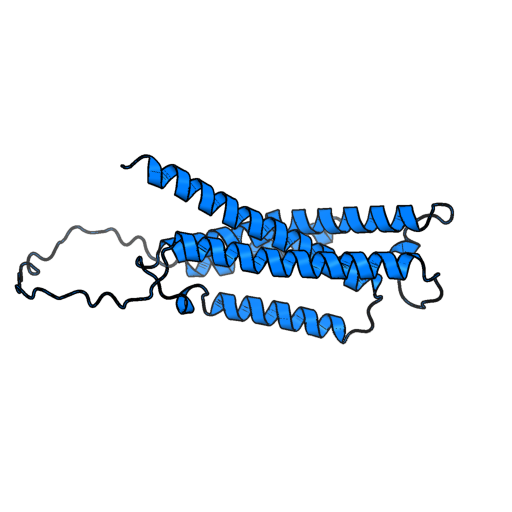 1 85 ? 12.030 -7.190 -14.568 1.00 94.06 85 LEU A CA 1
ATOM 674 C C . LEU A 1 85 ? 11.804 -7.895 -15.913 1.00 94.06 85 LEU A C 1
ATOM 676 O O . LEU A 1 85 ? 12.728 -7.968 -16.716 1.00 94.06 85 LEU A O 1
ATOM 680 N N . SER A 1 86 ? 10.591 -8.382 -16.189 1.00 92.31 86 SER A N 1
ATOM 681 C CA . SER A 1 86 ? 10.280 -9.064 -17.461 1.00 92.31 86 SER A CA 1
ATOM 682 C C . SER A 1 86 ? 10.368 -8.146 -18.684 1.00 92.31 86 SER A C 1
ATOM 684 O O . SER A 1 86 ? 10.662 -8.610 -19.784 1.00 92.31 86 SER A O 1
ATOM 686 N N . ASN A 1 87 ? 10.145 -6.842 -18.501 1.00 89.69 87 ASN A N 1
ATOM 687 C CA . ASN A 1 87 ? 10.281 -5.864 -19.581 1.00 89.69 87 ASN A CA 1
ATOM 688 C C . ASN A 1 87 ? 11.710 -5.328 -19.722 1.00 89.69 87 ASN A C 1
ATOM 690 O O . ASN A 1 87 ? 12.092 -4.953 -20.823 1.00 89.69 87 ASN A O 1
ATOM 694 N N . ALA A 1 88 ? 12.531 -5.367 -18.665 1.00 88.88 88 ALA A N 1
ATOM 695 C CA . ALA A 1 88 ? 13.937 -4.958 -18.744 1.00 88.88 88 ALA A CA 1
ATOM 696 C C . ALA A 1 88 ? 14.753 -5.801 -19.746 1.00 88.88 88 ALA A C 1
ATOM 698 O O . ALA A 1 88 ? 15.725 -5.311 -20.315 1.00 88.88 88 ALA A O 1
ATOM 699 N N . THR A 1 89 ? 14.355 -7.056 -19.976 1.00 84.31 89 THR A N 1
ATOM 700 C CA . THR A 1 89 ? 15.003 -7.970 -20.932 1.00 84.31 89 THR A CA 1
ATOM 701 C C . THR A 1 89 ? 14.408 -7.911 -22.341 1.00 84.31 89 THR A C 1
ATOM 703 O O . THR A 1 89 ? 15.029 -8.386 -23.290 1.00 84.31 89 THR A O 1
ATOM 706 N N . SER A 1 90 ? 13.216 -7.329 -22.503 1.00 81.06 90 SER A N 1
ATOM 707 C CA . SER A 1 90 ? 12.490 -7.278 -23.775 1.00 81.06 90 SER A CA 1
ATOM 708 C C . SER A 1 90 ? 12.812 -5.968 -24.504 1.00 81.06 90 SER A C 1
ATOM 710 O O . SER A 1 90 ? 12.116 -4.968 -24.363 1.00 81.06 90 SER A O 1
ATOM 712 N N . SER A 1 91 ? 13.914 -5.958 -25.254 1.00 60.12 91 SER A N 1
ATOM 713 C CA . SER A 1 91 ? 14.489 -4.786 -25.931 1.00 60.12 91 SER A CA 1
ATOM 714 C C . SER A 1 91 ? 13.491 -3.889 -26.700 1.00 60.12 91 SER A C 1
ATOM 716 O O . SER A 1 91 ? 12.889 -4.319 -27.683 1.00 60.12 91 SER A O 1
ATOM 718 N N . TYR A 1 92 ? 13.397 -2.620 -26.264 1.00 60.16 92 TYR A N 1
ATOM 719 C CA . TYR A 1 92 ? 13.149 -1.309 -26.924 1.00 60.16 92 TYR A CA 1
ATOM 720 C C . TYR A 1 92 ? 12.318 -1.138 -28.217 1.00 60.16 92 TYR A C 1
ATOM 722 O O . TYR A 1 92 ? 12.237 -0.023 -28.726 1.00 60.16 92 TYR A O 1
ATOM 730 N N . THR A 1 93 ? 11.654 -2.146 -28.770 1.00 63.66 93 THR A N 1
ATOM 731 C CA . THR A 1 93 ? 10.916 -1.994 -30.047 1.00 63.66 93 THR A CA 1
ATOM 732 C C . THR A 1 93 ? 9.496 -1.440 -29.890 1.00 63.66 93 THR A C 1
ATOM 734 O O . THR A 1 93 ? 8.744 -1.353 -30.858 1.00 63.66 93 THR A O 1
ATOM 737 N N . SER A 1 94 ? 9.116 -1.014 -28.685 1.00 59.75 94 SER A N 1
ATOM 738 C CA . SER A 1 94 ? 7.778 -0.484 -28.414 1.00 59.75 94 SER A CA 1
ATOM 739 C C . SER A 1 94 ? 7.685 1.004 -28.764 1.00 59.75 94 SER A C 1
ATOM 741 O O . SER A 1 94 ? 8.429 1.820 -28.235 1.00 59.75 94 SER A O 1
ATOM 743 N N . THR A 1 95 ? 6.701 1.381 -29.580 1.00 69.56 95 THR A N 1
ATOM 744 C CA . THR A 1 95 ? 6.373 2.762 -30.003 1.00 69.56 95 THR A CA 1
ATOM 745 C C . THR A 1 95 ? 5.888 3.692 -28.877 1.00 69.56 95 THR A C 1
ATOM 747 O O . THR A 1 95 ? 5.438 4.806 -29.138 1.00 69.56 95 THR A O 1
ATOM 750 N N . HIS A 1 96 ? 5.940 3.251 -27.619 1.00 75.31 96 HIS A N 1
ATOM 751 C CA . HIS A 1 96 ? 5.461 3.993 -26.455 1.00 75.31 96 HIS A CA 1
ATOM 752 C C . HIS A 1 96 ? 6.626 4.501 -25.599 1.00 75.31 96 HIS A C 1
ATOM 754 O O . HIS A 1 96 ? 7.707 3.922 -25.590 1.00 75.31 96 HIS A O 1
ATOM 760 N N . PHE A 1 97 ? 6.387 5.582 -24.852 1.00 80.25 97 PHE A N 1
ATOM 761 C CA . PHE A 1 97 ? 7.352 6.170 -23.920 1.00 80.25 97 PHE A CA 1
ATOM 762 C C . PHE A 1 97 ? 7.760 5.139 -22.849 1.00 80.25 97 PHE A C 1
ATOM 764 O O . PHE A 1 97 ? 6.987 4.864 -21.930 1.00 80.25 97 PHE A O 1
ATOM 771 N N . SER A 1 98 ? 8.947 4.543 -22.992 1.00 82.69 98 SER A N 1
ATOM 772 C CA . SER A 1 98 ? 9.527 3.613 -22.014 1.00 82.69 98 SER A CA 1
ATOM 773 C C . SER A 1 98 ? 10.243 4.395 -20.918 1.00 82.69 98 SER A C 1
ATOM 775 O O . SER A 1 98 ? 10.908 5.393 -21.188 1.00 82.69 98 SER A O 1
ATOM 777 N N . LEU A 1 99 ? 10.140 3.945 -19.665 1.00 82.12 99 LEU A N 1
ATOM 778 C CA . LEU A 1 99 ? 10.869 4.586 -18.562 1.00 82.12 99 LEU A CA 1
ATOM 779 C C . LEU A 1 99 ? 12.381 4.388 -18.699 1.00 82.12 99 LEU A C 1
ATOM 781 O O . LEU A 1 99 ? 13.155 5.209 -18.206 1.00 82.12 99 LEU A O 1
ATOM 785 N N . PHE A 1 100 ? 12.800 3.331 -19.395 1.00 84.06 100 PHE A N 1
ATOM 786 C CA . PHE A 1 100 ? 14.206 3.040 -19.630 1.00 84.06 100 PHE A CA 1
ATOM 787 C C . PHE A 1 100 ? 14.872 4.039 -20.582 1.00 84.06 100 PHE A C 1
ATOM 789 O O . PHE A 1 100 ? 16.077 4.244 -20.483 1.00 84.06 100 PHE A O 1
ATOM 796 N N . SER A 1 101 ? 14.111 4.743 -21.430 1.00 84.75 101 SER A N 1
ATOM 797 C CA . SER A 1 101 ? 14.679 5.755 -22.333 1.00 84.75 101 SER A CA 1
ATOM 798 C C . SER A 1 101 ? 15.204 7.001 -21.610 1.00 84.75 101 SER A C 1
ATOM 800 O O . SER A 1 101 ? 15.803 7.865 -22.242 1.00 84.75 101 SER A O 1
ATOM 802 N N . LEU A 1 102 ? 14.942 7.138 -20.304 1.00 85.50 102 LEU A N 1
ATOM 803 C CA . LEU A 1 102 ? 15.486 8.217 -19.476 1.00 85.50 102 LEU A CA 1
ATOM 804 C C . LEU A 1 102 ? 16.949 7.987 -19.082 1.00 85.50 102 LEU A C 1
ATOM 806 O O . LEU A 1 102 ? 17.589 8.919 -18.595 1.00 85.50 102 LEU A O 1
ATOM 810 N N . PHE A 1 103 ? 17.466 6.772 -19.263 1.00 88.06 103 PHE A N 1
ATOM 811 C CA . PHE A 1 103 ? 18.823 6.413 -18.882 1.00 88.06 103 PHE A CA 1
ATOM 812 C C . PHE A 1 103 ? 19.774 6.430 -20.090 1.00 88.06 103 PHE A C 1
ATOM 814 O O . PHE A 1 103 ? 19.349 6.136 -21.212 1.00 88.06 103 PHE A O 1
ATOM 821 N N . PRO A 1 104 ? 21.053 6.800 -19.892 1.00 87.62 104 PRO A N 1
ATOM 822 C CA . PRO A 1 104 ? 22.035 6.842 -20.968 1.00 87.62 104 PRO A CA 1
ATOM 823 C C . PRO A 1 104 ? 22.288 5.452 -21.575 1.00 87.62 104 PRO A C 1
ATOM 825 O O . PRO A 1 104 ? 22.305 4.431 -20.888 1.00 87.62 104 PRO A O 1
ATOM 828 N N . GLN A 1 105 ? 22.497 5.422 -22.894 1.00 82.38 105 GLN A N 1
ATOM 829 C CA . GLN A 1 105 ? 22.839 4.209 -23.639 1.00 82.38 105 GLN A CA 1
ATOM 830 C C . GLN A 1 105 ? 24.278 3.792 -23.286 1.00 82.38 105 GLN A C 1
ATOM 832 O O . GLN A 1 105 ? 25.230 4.360 -23.811 1.00 82.38 105 GLN A O 1
ATOM 837 N N . GLY A 1 106 ? 24.443 2.839 -22.370 1.00 82.81 106 GLY A N 1
ATOM 838 C CA . GLY A 1 106 ? 25.761 2.325 -21.968 1.00 82.81 106 GLY A CA 1
ATOM 839 C C . GLY A 1 106 ? 25.744 1.491 -20.689 1.00 82.81 106 GLY A C 1
ATOM 840 O O . GLY A 1 106 ? 26.579 0.606 -20.521 1.00 82.81 106 GLY A O 1
ATOM 841 N N . ASP A 1 107 ? 24.759 1.724 -19.829 1.00 86.06 107 ASP A N 1
ATOM 842 C CA . ASP A 1 107 ? 24.604 1.013 -18.562 1.00 86.06 107 ASP A CA 1
ATOM 843 C C . ASP A 1 107 ? 23.830 -0.306 -18.740 1.00 86.06 107 ASP A C 1
ATOM 845 O O . ASP A 1 107 ? 23.030 -0.472 -19.672 1.00 86.06 107 ASP A O 1
ATOM 849 N N . SER A 1 108 ? 24.063 -1.275 -17.844 1.00 91.31 108 SER A N 1
ATOM 850 C CA . SER A 1 108 ? 23.411 -2.582 -17.944 1.00 91.31 108 SER A CA 1
ATOM 851 C C . SER A 1 108 ? 21.897 -2.463 -17.683 1.00 91.31 108 SER A C 1
ATOM 853 O O . SER A 1 108 ? 21.473 -1.771 -16.751 1.00 91.31 108 SER A O 1
ATOM 855 N N . PRO A 1 109 ? 21.037 -3.153 -18.462 1.00 88.69 109 PRO A N 1
ATOM 856 C CA . PRO A 1 109 ? 19.577 -3.066 -18.304 1.00 88.69 109 PRO A CA 1
ATOM 857 C C . PRO A 1 109 ? 19.111 -3.493 -16.902 1.00 88.69 109 PRO A C 1
ATOM 859 O O . PRO A 1 109 ? 18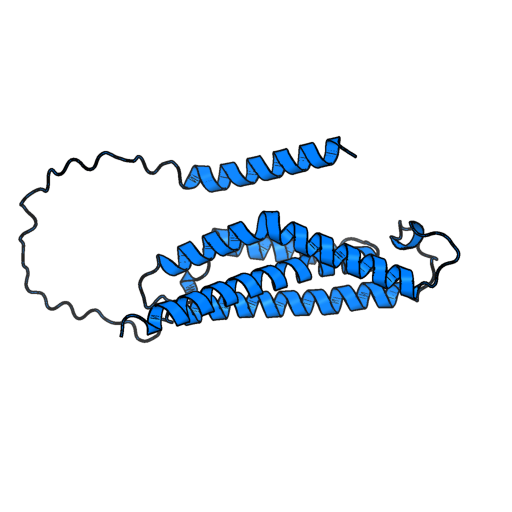.117 -2.993 -16.369 1.00 88.69 109 PRO A O 1
ATOM 862 N N . GLU A 1 110 ? 19.881 -4.374 -16.268 1.00 91.38 110 GLU A N 1
ATOM 863 C CA . GLU A 1 110 ? 19.698 -4.823 -14.891 1.00 91.38 110 GLU A CA 1
ATOM 864 C C . GLU A 1 110 ? 19.813 -3.658 -13.900 1.00 91.38 110 GLU A C 1
ATOM 866 O O . GLU A 1 110 ? 18.927 -3.482 -13.060 1.00 91.38 110 GLU A O 1
ATOM 871 N N . GLN A 1 111 ? 20.843 -2.813 -14.029 1.00 92.69 111 GLN A N 1
ATOM 872 C CA . GLN A 1 111 ? 21.038 -1.651 -13.158 1.00 92.69 111 GLN A CA 1
ATOM 873 C C . GLN A 1 111 ? 19.882 -0.656 -13.285 1.00 92.69 111 GLN A C 1
ATOM 875 O O . GLN A 1 111 ? 19.362 -0.188 -12.269 1.00 92.69 111 GLN A O 1
ATOM 880 N N . HIS A 1 112 ? 19.403 -0.396 -14.504 1.00 91.50 112 HIS A N 1
ATOM 881 C CA . HIS A 1 112 ? 18.247 0.478 -14.714 1.00 91.50 112 HIS A CA 1
ATOM 882 C C . HIS A 1 112 ? 16.987 -0.049 -14.032 1.00 91.50 112 HIS A C 1
ATOM 884 O O . HIS A 1 112 ? 16.278 0.711 -13.370 1.00 91.50 112 HIS A O 1
ATOM 890 N N . SER A 1 113 ? 16.719 -1.354 -14.146 1.00 92.88 113 SER A N 1
ATOM 891 C CA . SER A 1 113 ? 15.546 -1.965 -13.516 1.00 92.88 113 SER A CA 1
ATOM 892 C C . SER A 1 113 ? 15.576 -1.799 -11.992 1.00 92.88 113 SER A C 1
ATOM 894 O O . SER A 1 113 ? 14.569 -1.416 -11.394 1.00 92.88 113 SER A O 1
ATOM 896 N N . LEU A 1 114 ? 16.746 -1.969 -11.367 1.00 94.94 114 LEU A N 1
ATOM 897 C CA . LEU A 1 114 ? 16.928 -1.782 -9.928 1.00 94.94 114 LEU A CA 1
ATOM 898 C C . LEU A 1 114 ? 16.734 -0.322 -9.510 1.00 94.94 114 LEU A C 1
ATOM 900 O O . LEU A 1 114 ? 16.043 -0.063 -8.522 1.00 94.94 114 LEU A O 1
ATOM 904 N N . ILE A 1 115 ? 17.279 0.633 -10.272 1.00 95.19 115 ILE A N 1
ATOM 905 C CA . ILE A 1 115 ? 17.102 2.068 -10.002 1.00 95.19 115 ILE A CA 1
ATOM 906 C C . ILE A 1 115 ? 15.621 2.451 -10.093 1.00 95.19 115 ILE A C 1
ATOM 908 O O . ILE A 1 115 ? 15.110 3.160 -9.219 1.00 95.19 115 ILE A O 1
ATOM 912 N N . ILE A 1 116 ? 14.903 1.958 -11.107 1.00 94.81 116 ILE A N 1
ATOM 913 C CA . ILE A 1 116 ? 13.464 2.195 -11.260 1.00 94.81 116 ILE A CA 1
ATOM 914 C C . ILE A 1 116 ? 12.698 1.580 -10.088 1.00 94.81 116 ILE A C 1
ATOM 916 O O . ILE A 1 116 ? 11.910 2.282 -9.455 1.00 94.81 116 ILE A O 1
ATOM 920 N N . ILE A 1 117 ? 12.941 0.309 -9.751 1.00 96.69 117 ILE A N 1
ATOM 921 C CA . ILE A 1 117 ? 12.268 -0.366 -8.631 1.00 96.69 117 ILE A CA 1
ATOM 922 C C . ILE A 1 117 ? 12.490 0.416 -7.335 1.00 96.69 117 ILE A C 1
ATOM 924 O O . ILE A 1 117 ? 11.524 0.740 -6.643 1.00 96.69 117 ILE A O 1
ATOM 928 N N . PHE A 1 118 ? 13.735 0.786 -7.028 1.00 97.81 118 PHE A N 1
ATOM 929 C CA . PHE A 1 118 ? 14.063 1.545 -5.824 1.00 97.81 118 PHE A CA 1
ATOM 930 C C . PHE A 1 118 ? 13.359 2.909 -5.799 1.00 97.81 118 PHE A C 1
ATOM 932 O O . PHE A 1 118 ? 12.766 3.289 -4.787 1.00 97.81 118 PHE A O 1
ATOM 939 N N . SER A 1 119 ? 13.344 3.614 -6.933 1.00 97.00 119 SER A N 1
ATOM 940 C CA . SER A 1 119 ? 12.654 4.902 -7.079 1.00 97.00 119 SER A CA 1
ATOM 941 C C . SER A 1 119 ? 11.142 4.768 -6.859 1.00 97.00 119 SER A C 1
ATOM 943 O O . SER A 1 119 ? 10.541 5.573 -6.144 1.00 97.00 119 SER A O 1
ATOM 945 N N . MET A 1 120 ? 10.516 3.725 -7.410 1.00 97.50 120 MET A N 1
ATOM 946 C CA . MET A 1 120 ? 9.083 3.447 -7.252 1.00 97.50 120 MET A CA 1
ATOM 947 C C . MET A 1 120 ? 8.731 3.055 -5.810 1.00 97.50 120 MET A C 1
ATOM 949 O O . MET A 1 120 ? 7.751 3.558 -5.255 1.00 97.50 120 MET A O 1
ATOM 953 N N . LEU A 1 121 ? 9.553 2.226 -5.158 1.00 97.81 121 LEU A N 1
ATOM 954 C CA . LEU A 1 121 ? 9.402 1.894 -3.737 1.00 97.81 121 LEU A CA 1
ATOM 955 C C . LEU A 1 121 ? 9.507 3.149 -2.858 1.00 97.81 121 LEU A C 1
ATOM 957 O O . LEU A 1 121 ? 8.676 3.358 -1.967 1.00 97.81 121 LEU A O 1
ATOM 961 N N . PHE A 1 122 ? 10.479 4.021 -3.140 1.00 97.69 122 PHE A N 1
ATOM 962 C CA . PHE A 1 122 ? 10.660 5.286 -2.430 1.00 97.69 122 PHE A CA 1
ATOM 963 C C . PHE A 1 122 ? 9.450 6.217 -2.595 1.00 97.69 122 PHE A C 1
ATOM 965 O O . PHE A 1 122 ? 8.935 6.757 -1.611 1.00 97.69 122 PHE A O 1
ATOM 972 N N . LEU A 1 123 ? 8.927 6.356 -3.817 1.00 97.38 123 LEU A N 1
ATOM 973 C CA . LEU A 1 123 ? 7.701 7.114 -4.084 1.00 97.38 123 LEU A CA 1
ATOM 974 C C . LEU A 1 123 ? 6.483 6.522 -3.358 1.00 97.38 123 LEU A C 1
ATOM 976 O O . LEU A 1 123 ? 5.675 7.271 -2.801 1.00 97.38 123 LEU A O 1
ATOM 980 N N . GLY A 1 124 ? 6.361 5.193 -3.311 1.00 96.31 124 GLY A N 1
ATOM 981 C CA . GLY A 1 124 ? 5.331 4.496 -2.539 1.00 96.31 124 GLY A CA 1
ATOM 982 C C . GLY A 1 124 ? 5.399 4.816 -1.046 1.00 96.31 124 GLY A C 1
ATOM 983 O O . GLY A 1 124 ? 4.385 5.163 -0.432 1.00 96.31 124 GLY A O 1
ATOM 984 N N . TYR A 1 125 ? 6.602 4.810 -0.471 1.00 96.50 125 TYR A N 1
ATOM 985 C CA . TYR A 1 125 ? 6.827 5.202 0.920 1.00 96.50 125 TYR A CA 1
ATOM 986 C C . TYR A 1 125 ? 6.452 6.670 1.190 1.00 96.50 125 TYR A C 1
ATOM 988 O O . TYR A 1 125 ? 5.757 6.968 2.169 1.00 96.50 125 TYR A O 1
ATOM 996 N N . LEU A 1 126 ? 6.839 7.597 0.304 1.00 96.44 126 LEU A N 1
ATOM 997 C CA . LEU A 1 126 ? 6.443 9.006 0.411 1.00 96.44 126 LEU A CA 1
ATOM 998 C C . LEU A 1 126 ? 4.919 9.157 0.367 1.00 96.44 126 LEU A C 1
ATOM 1000 O O . LEU A 1 126 ? 4.335 9.828 1.222 1.00 96.44 126 LEU A O 1
ATOM 1004 N N . LYS A 1 127 ? 4.253 8.491 -0.582 1.00 92.56 127 LYS A N 1
ATOM 1005 C CA . LYS A 1 127 ? 2.790 8.502 -0.706 1.00 92.56 127 LYS A CA 1
ATOM 1006 C C . LYS A 1 127 ? 2.113 7.985 0.564 1.00 92.56 127 LYS A C 1
ATOM 1008 O O . LYS A 1 127 ? 1.136 8.589 1.020 1.00 92.56 127 LYS A O 1
ATOM 1013 N N . TYR A 1 128 ? 2.651 6.926 1.174 1.00 93.88 128 TYR A N 1
ATOM 1014 C CA . TYR A 1 128 ? 2.176 6.434 2.466 1.00 93.88 128 TYR A CA 1
ATOM 1015 C C . TYR A 1 128 ? 2.257 7.514 3.553 1.00 93.88 128 TYR A C 1
ATOM 1017 O O . TYR A 1 128 ? 1.262 7.770 4.239 1.00 93.88 128 TYR A O 1
ATOM 1025 N N . ARG A 1 129 ? 3.411 8.186 3.672 1.00 93.38 129 ARG A N 1
ATOM 1026 C CA . ARG A 1 129 ? 3.655 9.203 4.704 1.00 93.38 129 ARG A CA 1
ATOM 1027 C C . ARG A 1 129 ? 2.660 10.361 4.635 1.00 93.38 129 ARG A C 1
ATOM 1029 O O . ARG A 1 129 ? 2.254 10.863 5.680 1.00 93.38 129 ARG A O 1
ATOM 1036 N N . PHE A 1 130 ? 2.269 10.777 3.432 1.00 93.94 130 PHE A N 1
ATOM 1037 C CA . PHE A 1 130 ? 1.369 11.917 3.256 1.00 93.94 130 PHE A CA 1
ATOM 1038 C C . PHE A 1 130 ? -0.117 11.558 3.345 1.00 93.94 130 PHE A C 1
ATOM 1040 O O . PHE A 1 130 ? -0.884 12.325 3.928 1.00 93.94 130 PHE A O 1
ATOM 1047 N N . VAL A 1 131 ? -0.532 10.425 2.769 1.00 90.12 131 VAL A N 1
ATOM 1048 C CA . VAL A 1 131 ? -1.959 10.109 2.582 1.00 90.12 131 VAL A CA 1
ATOM 1049 C C . VAL A 1 131 ? -2.417 8.980 3.500 1.00 90.12 131 VAL A C 1
ATOM 1051 O O . VAL A 1 131 ? -3.323 9.174 4.309 1.00 90.12 131 VAL A O 1
ATOM 1054 N N . LEU A 1 132 ? -1.786 7.804 3.411 1.00 88.38 132 LEU A N 1
ATOM 1055 C CA . LEU A 1 132 ? -2.305 6.594 4.060 1.00 88.38 132 LEU A CA 1
ATOM 1056 C C . LEU A 1 132 ? -2.195 6.649 5.582 1.00 88.38 132 LEU A C 1
ATOM 1058 O O . LEU A 1 132 ? -3.077 6.119 6.252 1.00 88.38 132 LEU A O 1
ATOM 1062 N N . ARG A 1 133 ? -1.168 7.305 6.140 1.00 92.69 133 ARG A N 1
ATOM 1063 C CA . ARG A 1 133 ? -1.020 7.419 7.599 1.00 92.69 133 ARG A CA 1
ATOM 1064 C C . ARG A 1 133 ? -2.277 7.997 8.257 1.00 92.69 133 ARG A C 1
ATOM 1066 O O . ARG A 1 133 ? -2.795 7.408 9.201 1.00 92.69 133 ARG A O 1
ATOM 1073 N N . LYS A 1 134 ? -2.820 9.084 7.699 1.00 92.50 134 LYS A N 1
ATOM 1074 C CA . LYS A 1 134 ? -4.049 9.720 8.201 1.00 92.50 134 LYS A CA 1
ATOM 1075 C C . LYS A 1 134 ? -5.257 8.790 8.089 1.00 92.50 134 LYS A C 1
ATOM 1077 O O . LYS A 1 134 ? -6.083 8.728 8.994 1.00 92.50 134 LYS A O 1
ATOM 1082 N N . THR A 1 135 ? -5.358 8.047 6.986 1.00 91.44 135 THR A N 1
ATOM 1083 C CA . THR A 1 135 ? -6.438 7.075 6.775 1.00 91.44 135 THR A CA 1
ATOM 1084 C C . THR A 1 135 ? -6.386 5.944 7.799 1.00 91.44 135 THR A C 1
ATOM 1086 O O . THR A 1 135 ? -7.421 5.596 8.365 1.00 91.44 135 THR A O 1
ATOM 1089 N N . VAL A 1 136 ? -5.197 5.397 8.068 1.00 92.88 136 VAL A N 1
ATOM 1090 C CA . VAL A 1 136 ? -4.995 4.345 9.073 1.00 92.88 136 VAL A CA 1
ATOM 1091 C C . VAL A 1 136 ? -5.336 4.863 10.468 1.00 92.88 136 VAL A C 1
ATOM 1093 O O . VAL A 1 136 ? -6.090 4.214 11.184 1.00 92.88 136 VAL A O 1
ATOM 1096 N N . GLU A 1 137 ? -4.857 6.051 10.842 1.00 94.38 137 GLU A N 1
ATOM 1097 C CA . GLU A 1 137 ? -5.160 6.668 12.140 1.00 94.38 137 GLU A CA 1
ATOM 1098 C C . GLU A 1 137 ? -6.672 6.905 12.320 1.00 94.38 137 GLU A C 1
ATOM 1100 O O . GLU A 1 137 ? -7.232 6.527 13.352 1.00 94.38 137 GLU A O 1
ATOM 1105 N N . LYS A 1 138 ? -7.373 7.418 11.295 1.00 92.31 138 LYS A N 1
ATOM 1106 C CA . LYS A 1 138 ? -8.839 7.593 11.324 1.00 92.31 138 LYS A CA 1
ATOM 1107 C C . LYS A 1 138 ? -9.572 6.256 11.465 1.00 92.31 138 LYS A C 1
ATOM 1109 O O . LYS A 1 138 ? -10.534 6.148 12.227 1.00 92.31 138 LYS A O 1
ATOM 1114 N N . GLN A 1 139 ? -9.108 5.222 10.768 1.00 91.94 139 GLN A N 1
ATOM 1115 C CA . GLN A 1 139 ? -9.694 3.886 10.843 1.00 91.94 139 GLN A CA 1
ATOM 1116 C C . GLN A 1 139 ? -9.453 3.232 12.213 1.00 91.94 139 GLN A C 1
ATOM 1118 O O . GLN A 1 139 ? -10.368 2.642 12.782 1.00 91.94 139 GLN A O 1
ATOM 1123 N N . LEU A 1 140 ? -8.261 3.391 12.789 1.00 93.31 140 LEU A N 1
ATOM 1124 C CA . LEU A 1 140 ? -7.947 2.944 14.146 1.00 93.31 140 LEU A CA 1
ATOM 1125 C C . LEU A 1 140 ? -8.807 3.655 15.188 1.00 93.31 140 LEU A C 1
ATOM 1127 O O . LEU A 1 140 ? -9.350 2.996 16.071 1.00 93.31 140 LEU A O 1
ATOM 1131 N N . HIS A 1 141 ? -8.959 4.975 15.076 1.00 94.25 141 HIS A N 1
ATOM 1132 C CA . HIS A 1 141 ? -9.814 5.754 15.966 1.00 94.25 141 HIS A CA 1
ATOM 1133 C C . HIS A 1 141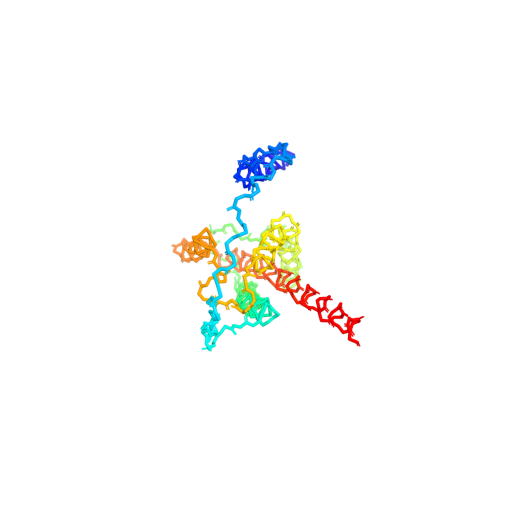 ? -11.264 5.251 15.925 1.00 94.25 141 HIS A C 1
ATOM 1135 O O . HIS A 1 141 ? -11.865 5.011 16.969 1.00 94.25 141 HIS A O 1
ATOM 1141 N N . ARG A 1 142 ? -11.788 4.970 14.726 1.00 91.62 142 ARG A N 1
ATOM 1142 C CA . ARG A 1 142 ? -13.113 4.364 14.542 1.00 91.62 142 ARG A CA 1
ATOM 1143 C C . ARG A 1 142 ? -13.231 2.984 15.189 1.00 91.62 142 ARG A C 1
ATOM 1145 O O . ARG A 1 142 ? -14.244 2.701 15.810 1.00 91.62 142 ARG A O 1
ATOM 1152 N N . ILE A 1 143 ? -12.236 2.108 15.029 1.00 92.00 143 ILE A N 1
ATOM 1153 C CA . ILE A 1 143 ? -12.279 0.769 15.644 1.00 92.00 143 ILE A CA 1
ATOM 1154 C C . ILE A 1 143 ? -12.287 0.887 17.172 1.00 92.00 143 ILE A C 1
ATOM 1156 O O . ILE A 1 143 ? -13.008 0.148 17.833 1.00 92.00 143 ILE A O 1
ATOM 1160 N N . ARG A 1 144 ? -11.529 1.838 17.730 1.00 91.31 144 ARG A N 1
ATOM 1161 C CA . ARG A 1 144 ? -11.459 2.083 19.179 1.00 91.31 144 ARG A CA 1
ATOM 1162 C C . ARG A 1 144 ? -12.765 2.630 19.759 1.00 91.31 144 ARG A C 1
ATOM 1164 O O . ARG A 1 144 ? -13.049 2.346 20.915 1.00 91.31 144 ARG A O 1
ATOM 1171 N N . SER A 1 145 ? -13.538 3.395 18.987 1.00 92.38 145 SER A N 1
ATOM 1172 C CA . SER A 1 145 ? -14.811 3.969 19.441 1.00 92.38 145 SER A CA 1
ATOM 1173 C C . SER A 1 145 ? -16.007 3.016 19.334 1.00 92.38 145 SER A C 1
ATOM 1175 O O . SER A 1 145 ? -17.105 3.361 19.770 1.00 92.38 145 SER A O 1
ATOM 1177 N N . LEU A 1 146 ? -15.827 1.816 18.769 1.00 90.75 146 LEU A N 1
ATOM 1178 C CA . LEU A 1 146 ? -16.871 0.792 18.749 1.00 90.75 146 LEU A CA 1
ATOM 1179 C C . LEU A 1 146 ? -17.035 0.139 20.137 1.00 90.75 146 LEU A C 1
ATOM 1181 O O . LEU A 1 146 ? -16.084 0.080 20.912 1.00 90.75 146 LEU A O 1
ATOM 1185 N N . PRO A 1 147 ? -18.234 -0.368 20.476 1.00 90.19 147 PRO A N 1
ATOM 1186 C CA . PRO A 1 147 ? -18.425 -1.149 21.693 1.00 90.19 147 PRO A CA 1
ATOM 1187 C C . PRO A 1 147 ? -17.670 -2.480 21.594 1.00 90.19 147 PRO A C 1
ATOM 1189 O O . PRO A 1 147 ? -17.756 -3.171 20.578 1.00 90.19 147 PRO A O 1
ATOM 1192 N N . ASN A 1 148 ? -16.969 -2.858 22.664 1.00 88.56 148 ASN A N 1
ATOM 1193 C CA . ASN A 1 148 ? -16.253 -4.128 22.757 1.00 88.56 148 ASN A CA 1
ATOM 1194 C C . ASN A 1 148 ? -17.161 -5.184 23.428 1.00 88.56 148 ASN A C 1
ATOM 1196 O O . ASN A 1 148 ? -17.539 -4.973 24.582 1.00 88.56 148 ASN A O 1
ATOM 1200 N N . PRO A 1 149 ? -17.515 -6.306 22.769 1.00 89.75 149 PRO A N 1
ATOM 1201 C CA . PRO A 1 149 ? -16.996 -6.795 21.490 1.00 89.75 149 PRO A CA 1
ATOM 1202 C C . PRO A 1 149 ? -17.770 -6.285 20.262 1.00 89.75 149 PRO A C 1
ATOM 1204 O O . PRO A 1 149 ? -19.002 -6.234 20.250 1.00 89.75 149 PRO A O 1
ATOM 1207 N N . ALA A 1 150 ? -17.042 -5.962 19.187 1.00 88.25 150 ALA A N 1
ATOM 1208 C CA . ALA A 1 150 ? -17.621 -5.378 17.979 1.00 88.25 150 ALA A CA 1
ATOM 1209 C C . ALA A 1 150 ? -17.862 -6.441 16.884 1.00 88.25 150 ALA A C 1
ATOM 1211 O O . ALA A 1 150 ? -17.037 -7.341 16.684 1.00 88.25 150 ALA A O 1
ATOM 1212 N N . PRO A 1 151 ? -18.971 -6.358 16.121 1.00 88.69 151 PRO A N 1
ATOM 1213 C CA . PRO A 1 151 ? -19.206 -7.254 14.993 1.00 88.69 151 PRO A CA 1
ATOM 1214 C C . PRO A 1 151 ? -18.297 -6.898 13.806 1.00 88.69 151 PRO A C 1
ATOM 1216 O O . PRO A 1 151 ? -18.231 -5.740 13.390 1.00 88.69 151 PRO A O 1
ATOM 1219 N N . TRP A 1 152 ? -17.678 -7.908 13.186 1.00 87.00 152 TRP A N 1
ATOM 1220 C CA . TRP A 1 152 ? -16.752 -7.753 12.049 1.00 87.00 152 TRP A CA 1
ATOM 1221 C C . TRP A 1 152 ? -17.336 -6.965 10.863 1.00 87.00 152 TRP A C 1
ATOM 1223 O O . TRP A 1 152 ? -16.634 -6.183 10.231 1.00 87.00 152 TRP A O 1
ATOM 1233 N N . LYS A 1 153 ? -18.647 -7.070 10.605 1.00 88.00 153 LYS A N 1
ATOM 1234 C CA . LYS A 1 153 ? -19.332 -6.328 9.527 1.00 88.00 153 LYS A CA 1
ATOM 1235 C C . LYS A 1 153 ? -19.269 -4.801 9.690 1.00 88.00 153 LYS A C 1
ATOM 1237 O O . LYS A 1 153 ? -19.416 -4.078 8.709 1.00 88.00 153 LYS A O 1
ATOM 1242 N N . ARG A 1 154 ? -19.071 -4.301 10.919 1.00 85.25 154 ARG A N 1
ATOM 1243 C CA . ARG A 1 154 ? -18.946 -2.862 11.227 1.00 85.25 154 ARG A CA 1
ATOM 1244 C C . ARG A 1 154 ? -17.500 -2.360 11.215 1.00 85.25 154 ARG A C 1
ATOM 1246 O O . ARG A 1 154 ? -17.291 -1.171 11.458 1.00 85.25 154 ARG A O 1
ATOM 1253 N N . LEU A 1 155 ? -16.533 -3.235 10.914 1.00 85.12 155 LEU A N 1
ATOM 1254 C CA . LEU A 1 155 ? -15.112 -2.896 10.836 1.00 85.12 155 LEU A CA 1
ATOM 1255 C C . LEU A 1 155 ? -14.880 -1.748 9.851 1.00 85.12 155 LEU A C 1
ATOM 1257 O O . LEU A 1 155 ? -14.275 -0.736 10.194 1.00 85.12 155 LEU A O 1
ATOM 1261 N N . PHE A 1 156 ? -15.438 -1.864 8.648 1.00 86.81 156 PHE A N 1
ATOM 1262 C CA . PHE A 1 156 ? -15.291 -0.867 7.598 1.00 86.81 156 PHE A CA 1
ATOM 1263 C C . PHE A 1 156 ? -16.530 0.024 7.491 1.00 86.81 156 PHE A C 1
ATOM 1265 O O . PHE A 1 156 ? -17.671 -0.438 7.479 1.00 86.81 156 PHE A O 1
ATOM 1272 N N . GLY A 1 157 ? -16.310 1.337 7.426 1.00 87.19 157 GLY A N 1
ATOM 1273 C CA . GLY A 1 157 ? -17.383 2.286 7.144 1.00 87.19 157 GLY A CA 1
ATOM 1274 C C . GLY A 1 157 ? -17.846 2.231 5.695 1.00 87.19 157 GLY A C 1
ATOM 1275 O O . GLY A 1 157 ? -17.078 1.861 4.816 1.00 87.19 157 GLY A O 1
ATOM 1276 N N . ARG A 1 158 ? -19.068 2.706 5.417 1.00 90.00 158 ARG A N 1
ATOM 1277 C CA . ARG A 1 158 ? -19.577 2.858 4.037 1.00 90.00 158 ARG A CA 1
ATOM 1278 C C . ARG A 1 158 ? -18.611 3.654 3.147 1.00 90.00 158 ARG A C 1
ATOM 1280 O O . ARG A 1 158 ? -18.291 3.213 2.050 1.00 90.00 158 ARG A O 1
ATOM 1287 N N . LYS A 1 159 ? -18.061 4.759 3.673 1.00 87.06 159 LYS A N 1
ATOM 1288 C CA . LYS A 1 159 ? -17.026 5.571 3.000 1.00 87.06 159 LYS A CA 1
ATOM 1289 C C . LYS A 1 159 ? -15.766 4.751 2.663 1.00 87.06 159 LYS A C 1
ATOM 1291 O O . LYS A 1 159 ? -15.145 4.974 1.633 1.00 87.06 159 LYS A O 1
ATOM 1296 N N . TYR A 1 160 ? -15.407 3.783 3.507 1.00 86.31 160 TYR A N 1
ATOM 1297 C CA . TYR A 1 160 ? -14.236 2.934 3.296 1.00 86.31 160 TYR A CA 1
ATOM 1298 C C . TYR A 1 160 ? -14.485 1.844 2.245 1.00 86.31 160 TYR A C 1
ATOM 1300 O O . TYR A 1 160 ? -13.616 1.596 1.418 1.00 86.31 160 TYR A O 1
ATOM 1308 N N . TYR A 1 161 ? -15.685 1.253 2.206 1.00 88.06 161 TYR A N 1
ATOM 1309 C CA . TYR A 1 161 ? -16.068 0.353 1.111 1.00 88.06 161 TYR A CA 1
ATOM 1310 C C . TYR A 1 161 ? -16.043 1.062 -0.244 1.00 88.06 161 TYR A C 1
ATOM 1312 O O . TYR A 1 161 ? -15.517 0.506 -1.203 1.00 8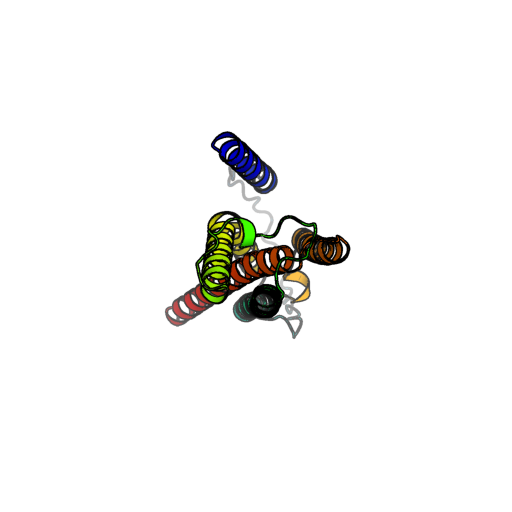8.06 161 TYR A O 1
ATOM 1320 N N . LEU A 1 162 ? -16.535 2.306 -0.307 1.00 90.06 162 LEU A N 1
ATOM 1321 C CA . LEU A 1 162 ? -16.440 3.126 -1.516 1.00 90.06 162 LEU A CA 1
ATOM 1322 C C . LEU A 1 162 ? -14.975 3.348 -1.926 1.00 90.06 162 LEU A C 1
ATOM 1324 O O . LEU A 1 162 ? -14.648 3.246 -3.101 1.00 90.06 162 LEU A O 1
ATOM 1328 N N . LEU A 1 163 ? -14.089 3.602 -0.959 1.00 84.94 163 LEU A N 1
ATOM 1329 C CA . LEU A 1 163 ? -12.658 3.782 -1.208 1.00 84.94 163 LEU A CA 1
ATOM 1330 C C . LEU A 1 163 ? -11.975 2.501 -1.716 1.00 84.94 163 LEU A C 1
ATOM 1332 O O . LEU A 1 163 ? -11.173 2.567 -2.641 1.00 84.94 163 LEU A O 1
ATOM 1336 N N . ILE A 1 164 ? -12.300 1.329 -1.161 1.00 85.31 164 ILE A N 1
ATOM 1337 C CA . ILE A 1 164 ? -11.801 0.054 -1.700 1.00 85.31 164 ILE A CA 1
ATOM 1338 C C . ILE A 1 164 ? -12.313 -0.149 -3.128 1.00 85.31 164 ILE A C 1
ATOM 1340 O O . ILE A 1 164 ? -11.538 -0.492 -4.017 1.00 85.31 164 ILE A O 1
ATOM 1344 N N . LEU A 1 165 ? -13.607 0.088 -3.357 1.00 89.50 165 LEU A N 1
ATOM 1345 C CA . LEU A 1 165 ? -14.228 -0.097 -4.663 1.00 89.50 165 LEU A CA 1
ATOM 1346 C C . LEU A 1 165 ? -13.576 0.793 -5.727 1.00 89.50 165 LEU A C 1
ATOM 1348 O O . LEU A 1 165 ? -13.277 0.309 -6.815 1.00 89.50 165 LEU A O 1
ATOM 1352 N N . THR A 1 166 ? -13.293 2.061 -5.415 1.00 89.19 166 THR A N 1
ATOM 1353 C CA . THR A 1 166 ? -12.607 2.961 -6.352 1.00 89.19 166 THR A CA 1
ATOM 1354 C C . THR A 1 166 ? -11.170 2.531 -6.617 1.00 89.19 166 THR A C 1
ATOM 1356 O O . THR A 1 166 ? -10.723 2.628 -7.755 1.00 89.19 166 THR A O 1
ATOM 1359 N N . MET A 1 167 ? -10.454 1.997 -5.623 1.00 85.06 167 MET A N 1
ATOM 1360 C CA . MET A 1 167 ? -9.117 1.433 -5.841 1.00 85.06 167 MET A CA 1
ATOM 1361 C C . MET A 1 167 ? -9.148 0.193 -6.743 1.00 85.06 167 MET A C 1
ATOM 1363 O O . MET A 1 167 ? -8.310 0.077 -7.634 1.00 85.06 167 MET A O 1
ATOM 1367 N N . ILE A 1 168 ? -10.124 -0.703 -6.559 1.00 85.25 168 ILE A N 1
ATOM 1368 C CA . ILE A 1 168 ? -10.317 -1.874 -7.430 1.00 85.25 168 ILE A CA 1
ATOM 1369 C C . ILE A 1 168 ? -10.648 -1.419 -8.852 1.00 85.25 168 ILE A C 1
ATOM 1371 O O . ILE A 1 168 ? -10.030 -1.880 -9.810 1.00 85.25 168 ILE A O 1
ATOM 1375 N N . PHE A 1 169 ? -11.586 -0.482 -8.992 1.00 91.25 169 PHE A N 1
ATOM 1376 C CA . PHE A 1 169 ? -11.996 0.044 -10.289 1.00 91.25 169 PHE A CA 1
ATOM 1377 C C . PHE A 1 169 ? -10.841 0.738 -11.013 1.00 91.25 169 PHE A C 1
ATOM 1379 O O . PHE A 1 169 ? -10.668 0.555 -12.216 1.00 91.25 169 PHE A O 1
ATOM 1386 N N . LEU A 1 170 ? -10.005 1.475 -10.278 1.00 86.56 170 LEU A N 1
ATOM 1387 C CA . LEU A 1 170 ? -8.789 2.072 -10.814 1.00 86.56 170 LEU A CA 1
ATOM 1388 C C . LEU A 1 170 ? -7.817 0.993 -11.315 1.00 86.56 170 LEU A C 1
ATOM 1390 O O . LEU A 1 170 ? -7.301 1.119 -12.420 1.00 86.56 170 LEU A O 1
ATOM 1394 N N . GLY A 1 171 ? -7.617 -0.090 -10.557 1.00 83.38 171 GLY A N 1
ATOM 1395 C CA . GLY A 1 171 ? -6.782 -1.218 -10.983 1.00 83.38 171 GLY A CA 1
ATOM 1396 C C . GLY A 1 171 ? -7.296 -1.902 -12.256 1.00 83.38 171 GLY A C 1
ATOM 1397 O O . GLY A 1 171 ? -6.519 -2.185 -13.167 1.00 83.38 171 GLY A O 1
ATOM 1398 N N . ILE A 1 172 ? -8.613 -2.110 -12.362 1.00 88.31 172 ILE A N 1
ATOM 1399 C CA . ILE A 1 172 ? -9.248 -2.661 -13.572 1.00 88.31 172 ILE A CA 1
ATOM 1400 C C . ILE A 1 172 ? -9.101 -1.685 -14.745 1.00 88.31 172 ILE A C 1
ATOM 1402 O O . ILE A 1 172 ? -8.742 -2.101 -15.843 1.00 88.31 172 ILE A O 1
ATOM 1406 N N . SER A 1 173 ? -9.307 -0.388 -14.514 1.00 91.31 173 SER A N 1
ATOM 1407 C CA . SER A 1 173 ? -9.172 0.645 -15.549 1.00 91.31 173 SER A CA 1
ATOM 1408 C C . SER A 1 173 ? -7.747 0.704 -16.104 1.00 91.31 173 SER A C 1
ATOM 1410 O O . SER A 1 173 ? -7.562 0.775 -17.315 1.00 91.31 173 SER A O 1
ATOM 1412 N N . LEU A 1 174 ? -6.731 0.589 -15.241 1.00 85.88 174 LEU A N 1
ATOM 1413 C CA . LEU A 1 174 ? -5.325 0.522 -15.657 1.00 85.88 174 LEU A CA 1
ATOM 1414 C C . LEU A 1 174 ? -4.999 -0.733 -16.475 1.00 85.88 174 LEU A C 1
ATOM 1416 O O . LEU A 1 174 ? -4.070 -0.705 -17.274 1.00 85.88 174 LEU A O 1
ATOM 1420 N N . ARG A 1 175 ? -5.754 -1.825 -16.302 1.00 86.94 175 ARG A N 1
ATOM 1421 C CA . ARG A 1 175 ? -5.602 -3.046 -17.107 1.00 86.94 175 ARG A CA 1
ATOM 1422 C C . ARG A 1 175 ? -6.179 -2.897 -18.518 1.00 86.94 175 ARG A C 1
ATOM 1424 O O . ARG A 1 175 ? -5.711 -3.586 -19.416 1.00 86.94 175 ARG A O 1
ATOM 1431 N N . LEU A 1 176 ? -7.194 -2.052 -18.697 1.00 91.69 176 LEU A N 1
ATOM 1432 C CA . LEU A 1 176 ? -7.853 -1.835 -19.991 1.00 91.69 176 LEU A CA 1
ATOM 1433 C C . LEU A 1 176 ? -7.116 -0.824 -20.875 1.00 91.69 176 LEU A C 1
ATOM 1435 O O . LEU A 1 176 ? -7.290 -0.832 -22.090 1.00 91.69 176 LEU A O 1
ATOM 1439 N N . LEU A 1 177 ? -6.303 0.049 -20.280 1.00 90.69 177 LEU A N 1
ATOM 1440 C CA . LEU A 1 177 ? -5.507 1.017 -21.026 1.00 90.69 177 LEU A CA 1
ATOM 1441 C C . LEU A 1 177 ? -4.258 0.333 -21.623 1.00 90.69 177 LEU A C 1
ATOM 1443 O O . LEU A 1 177 ? -3.605 -0.436 -20.914 1.00 90.69 177 LEU A O 1
ATOM 1447 N N . PRO A 1 178 ? -3.875 0.635 -22.881 1.00 89.75 178 PRO A N 1
ATOM 1448 C CA . PRO A 1 178 ? -2.663 0.116 -23.522 1.00 89.75 178 PRO A CA 1
ATOM 1449 C C . PRO A 1 178 ? -1.409 0.823 -22.975 1.00 89.75 178 PRO A C 1
ATOM 1451 O O . PRO A 1 178 ? -0.704 1.543 -23.677 1.00 89.75 178 PRO A O 1
ATOM 1454 N N . ILE A 1 179 ? -1.171 0.680 -21.673 1.00 89.44 179 ILE A N 1
ATOM 1455 C CA . ILE A 1 179 ? -0.026 1.255 -20.969 1.00 89.44 179 ILE A CA 1
ATOM 1456 C C . ILE A 1 179 ? 1.123 0.251 -21.034 1.00 89.44 179 ILE A C 1
ATOM 1458 O O . ILE A 1 179 ? 0.916 -0.945 -20.824 1.00 89.44 179 ILE A O 1
ATOM 1462 N N . ALA A 1 180 ? 2.341 0.746 -21.267 1.00 90.56 180 ALA A N 1
ATOM 1463 C CA . ALA A 1 180 ? 3.550 -0.065 -21.193 1.00 90.56 180 ALA A CA 1
ATOM 1464 C C . ALA A 1 180 ? 3.600 -0.840 -19.865 1.00 90.56 180 ALA A C 1
ATOM 1466 O O . ALA A 1 180 ? 3.383 -0.276 -18.784 1.00 90.56 180 ALA A O 1
ATOM 1467 N N . ALA A 1 181 ? 3.896 -2.137 -19.945 1.00 90.75 181 ALA A N 1
ATOM 1468 C CA . ALA A 1 181 ? 3.873 -3.034 -18.794 1.00 90.75 181 ALA A CA 1
ATOM 1469 C C . ALA A 1 181 ? 4.817 -2.575 -17.663 1.00 90.75 181 ALA A C 1
ATOM 1471 O O . ALA A 1 181 ? 4.484 -2.740 -16.491 1.00 90.75 181 ALA A O 1
ATOM 1472 N N . GLU A 1 182 ? 5.910 -1.885 -17.997 1.00 91.38 182 GLU A N 1
ATOM 1473 C CA . GLU A 1 182 ? 6.817 -1.215 -17.055 1.00 91.38 182 GLU A CA 1
ATOM 1474 C C . GLU A 1 182 ? 6.116 -0.171 -16.183 1.00 91.38 182 GLU A C 1
ATOM 1476 O O . GLU A 1 182 ? 6.263 -0.159 -14.963 1.00 91.38 182 GLU A O 1
ATOM 1481 N N . THR A 1 183 ? 5.336 0.717 -16.806 1.00 92.38 183 THR A N 1
ATOM 1482 C CA . THR A 1 183 ? 4.657 1.810 -16.100 1.00 92.38 183 THR A CA 1
ATOM 1483 C C . THR A 1 183 ? 3.577 1.240 -15.195 1.00 92.38 183 THR A C 1
ATOM 1485 O O . THR A 1 183 ? 3.424 1.673 -14.054 1.00 92.38 183 THR A O 1
ATOM 1488 N N . ARG A 1 184 ? 2.865 0.215 -15.672 1.00 93.56 184 ARG A N 1
ATOM 1489 C CA . ARG A 1 184 ? 1.907 -0.525 -14.854 1.00 93.56 184 ARG A CA 1
ATOM 1490 C C . ARG A 1 184 ? 2.591 -1.201 -13.662 1.00 93.56 184 ARG A C 1
ATOM 1492 O O . ARG A 1 184 ? 2.137 -1.019 -12.536 1.00 93.56 184 ARG A O 1
ATOM 1499 N N . GLY A 1 185 ? 3.708 -1.891 -13.891 1.00 94.75 185 GLY A N 1
ATOM 1500 C CA . GLY A 1 185 ? 4.505 -2.504 -12.829 1.00 94.75 185 GLY A CA 1
ATOM 1501 C C . GLY A 1 185 ? 5.014 -1.484 -11.808 1.00 94.75 185 GLY A C 1
ATOM 1502 O O . GLY A 1 185 ? 4.931 -1.717 -10.604 1.00 94.75 185 GLY A O 1
ATOM 1503 N N . GLY A 1 186 ? 5.444 -0.307 -12.269 1.00 95.56 186 GLY A N 1
ATOM 1504 C CA . GLY A 1 186 ? 5.834 0.815 -11.414 1.00 95.56 186 GLY A CA 1
ATOM 1505 C C . GLY A 1 186 ? 4.683 1.355 -10.558 1.00 95.56 186 GLY A C 1
ATOM 1506 O O . GLY A 1 186 ? 4.868 1.616 -9.368 1.00 95.56 186 GLY A O 1
ATOM 1507 N N . ILE A 1 187 ? 3.475 1.480 -11.120 1.00 95.06 187 ILE A N 1
ATOM 1508 C CA . ILE A 1 187 ? 2.276 1.882 -10.366 1.00 95.06 187 ILE A CA 1
ATOM 1509 C C . ILE A 1 187 ? 1.939 0.839 -9.292 1.00 95.06 187 ILE A C 1
ATOM 1511 O O . ILE A 1 187 ? 1.706 1.213 -8.138 1.00 95.06 187 ILE A O 1
ATOM 1515 N N . ASP A 1 188 ? 1.953 -0.447 -9.645 1.00 95.06 188 ASP A N 1
ATOM 1516 C CA . ASP A 1 188 ? 1.679 -1.546 -8.714 1.00 95.06 188 ASP A CA 1
ATOM 1517 C C . ASP A 1 188 ? 2.726 -1.592 -7.587 1.00 95.06 188 ASP A C 1
ATOM 1519 O O . ASP A 1 188 ? 2.361 -1.732 -6.418 1.00 95.06 188 ASP A O 1
ATOM 1523 N N . LEU A 1 189 ? 4.003 -1.338 -7.898 1.00 97.19 189 LEU A N 1
ATOM 1524 C CA . LEU A 1 189 ? 5.084 -1.174 -6.919 1.00 97.19 189 LEU A CA 1
ATOM 1525 C C . LEU A 1 189 ? 4.828 -0.019 -5.942 1.00 97.19 189 LEU A C 1
ATOM 1527 O O . LEU A 1 189 ? 4.922 -0.204 -4.726 1.00 97.19 189 LEU A O 1
ATOM 1531 N N . ILE A 1 190 ? 4.478 1.170 -6.450 1.00 96.81 190 ILE A N 1
ATOM 1532 C CA . ILE A 1 190 ? 4.172 2.349 -5.623 1.00 96.81 190 ILE A CA 1
ATOM 1533 C C . ILE A 1 190 ? 3.004 2.047 -4.676 1.00 96.81 190 ILE A C 1
ATOM 1535 O O . ILE A 1 190 ? 3.057 2.380 -3.487 1.00 96.81 190 ILE A O 1
ATOM 1539 N N . ILE A 1 191 ? 1.922 1.454 -5.193 1.00 95.25 191 ILE A N 1
ATOM 1540 C CA . ILE A 1 191 ? 0.723 1.141 -4.404 1.00 95.25 191 ILE A CA 1
ATOM 1541 C C . ILE A 1 191 ? 1.035 0.045 -3.379 1.00 95.25 191 ILE A C 1
ATOM 1543 O O . ILE A 1 191 ? 0.691 0.202 -2.205 1.00 95.25 191 ILE A O 1
ATOM 1547 N N . GLY A 1 192 ? 1.719 -1.021 -3.795 1.00 96.06 192 GLY A N 1
ATOM 1548 C CA . GLY A 1 192 ? 2.122 -2.130 -2.938 1.00 96.06 192 GLY A CA 1
ATOM 1549 C C . GLY A 1 192 ? 2.996 -1.671 -1.771 1.00 96.06 192 GLY A C 1
ATOM 1550 O O . GLY A 1 192 ? 2.669 -1.937 -0.613 1.00 96.06 192 GLY A O 1
ATOM 1551 N N . ALA A 1 193 ? 4.036 -0.875 -2.040 1.00 98.00 193 ALA A N 1
ATOM 1552 C CA . ALA A 1 193 ? 4.913 -0.313 -1.009 1.00 98.00 193 ALA A CA 1
ATOM 1553 C C . ALA A 1 193 ? 4.153 0.577 -0.010 1.00 98.00 193 ALA A C 1
ATOM 1555 O O . ALA A 1 193 ? 4.392 0.518 1.204 1.00 98.00 193 ALA A O 1
ATOM 1556 N N . ALA A 1 194 ? 3.203 1.378 -0.503 1.00 96.44 194 ALA A N 1
ATOM 1557 C CA . ALA A 1 194 ? 2.366 2.214 0.348 1.00 96.44 194 ALA A CA 1
ATOM 1558 C C . ALA A 1 194 ? 1.455 1.373 1.266 1.00 96.44 194 ALA A C 1
ATOM 1560 O O . ALA A 1 194 ? 1.319 1.688 2.452 1.00 96.44 194 ALA A O 1
ATOM 1561 N N . LEU A 1 195 ? 0.861 0.292 0.746 1.00 95.50 195 LEU A N 1
ATOM 1562 C CA . LEU A 1 195 ? -0.007 -0.617 1.504 1.00 95.50 195 LEU A CA 1
ATOM 1563 C C . LEU A 1 195 ? 0.757 -1.410 2.564 1.00 95.50 195 LEU A C 1
ATOM 1565 O O . LEU A 1 195 ? 0.301 -1.461 3.705 1.00 95.50 195 LEU A O 1
ATOM 1569 N N . VAL A 1 196 ? 1.931 -1.958 2.231 1.00 97.75 196 VAL A N 1
ATOM 1570 C CA . VAL A 1 196 ? 2.797 -2.651 3.203 1.00 97.75 196 VAL A CA 1
ATOM 1571 C C . VAL A 1 196 ? 3.194 -1.703 4.335 1.00 97.75 196 VAL A C 1
ATOM 1573 O O . VAL A 1 196 ? 3.069 -2.048 5.511 1.00 97.75 196 VAL A O 1
ATOM 1576 N N . SER A 1 197 ? 3.580 -0.468 4.005 1.00 97.19 197 SER A N 1
ATOM 1577 C CA . SER A 1 197 ? 3.894 0.556 5.011 1.00 97.19 197 SER A CA 1
ATOM 1578 C C . SER A 1 197 ? 2.688 0.883 5.906 1.00 97.19 197 SER A C 1
ATOM 1580 O O . SER A 1 197 ? 2.831 1.041 7.120 1.00 97.19 197 SER A O 1
ATOM 1582 N N . GLY A 1 198 ? 1.483 0.931 5.327 1.00 95.31 198 GLY A N 1
ATOM 1583 C CA . GLY A 1 198 ? 0.228 1.084 6.066 1.00 95.31 198 GLY A CA 1
ATOM 1584 C C . GLY A 1 198 ? -0.078 -0.096 6.991 1.00 95.31 198 GLY A C 1
ATOM 1585 O O . GLY A 1 198 ? -0.450 0.112 8.145 1.00 95.31 198 GLY A O 1
ATOM 1586 N N . ALA A 1 199 ? 0.133 -1.327 6.526 1.00 96.88 199 ALA A N 1
ATOM 1587 C CA . ALA A 1 199 ? -0.053 -2.544 7.313 1.00 96.88 199 ALA A CA 1
ATOM 1588 C C . ALA A 1 199 ? 0.873 -2.590 8.536 1.00 96.88 199 ALA A C 1
ATOM 1590 O O . ALA A 1 199 ? 0.423 -2.848 9.654 1.00 96.88 199 ALA A O 1
ATOM 1591 N N . LEU A 1 200 ? 2.150 -2.241 8.355 1.00 97.31 200 LEU A N 1
ATOM 1592 C CA . LEU A 1 200 ? 3.109 -2.132 9.457 1.00 97.31 200 LEU A CA 1
ATOM 1593 C C . LEU A 1 200 ? 2.654 -1.116 10.514 1.00 97.31 200 LEU A C 1
ATOM 1595 O O . LEU A 1 200 ? 2.865 -1.331 11.708 1.00 97.31 200 LEU A O 1
ATOM 1599 N N . HIS A 1 201 ? 1.981 -0.036 10.106 1.00 96.19 201 HIS A N 1
ATOM 1600 C CA . HIS A 1 201 ? 1.400 0.921 11.046 1.00 96.19 201 HIS A CA 1
ATOM 1601 C C . HIS A 1 201 ? 0.280 0.300 11.900 1.00 96.19 201 HIS A C 1
ATOM 1603 O O . HIS A 1 201 ? 0.240 0.540 13.108 1.00 96.19 201 HIS A O 1
ATOM 1609 N N . TYR A 1 202 ? -0.586 -0.544 11.324 1.00 95.44 202 TYR A N 1
ATOM 1610 C CA . TYR A 1 202 ? -1.595 -1.292 12.091 1.00 95.44 202 TYR A CA 1
ATOM 1611 C C . TYR A 1 202 ? -0.956 -2.233 13.121 1.00 95.44 202 TYR A C 1
ATOM 1613 O O . TYR A 1 202 ? -1.387 -2.271 14.278 1.00 95.44 202 TYR A O 1
ATOM 1621 N N . PHE A 1 203 ? 0.093 -2.965 12.735 1.00 96.25 203 PHE A N 1
ATOM 1622 C CA . PHE A 1 203 ? 0.771 -3.889 13.648 1.00 96.25 203 PHE A CA 1
ATOM 1623 C C . PHE A 1 203 ? 1.465 -3.162 14.799 1.00 96.25 203 PHE A C 1
ATOM 1625 O O . PHE A 1 203 ? 1.295 -3.559 15.951 1.00 96.25 203 PHE A O 1
ATOM 1632 N N . ARG A 1 204 ? 2.148 -2.042 14.525 1.00 95.62 204 ARG A N 1
ATOM 1633 C CA . ARG A 1 204 ? 2.752 -1.199 15.572 1.00 95.62 204 ARG A CA 1
ATOM 1634 C C . ARG A 1 204 ? 1.721 -0.742 16.602 1.00 95.62 204 ARG A C 1
ATOM 1636 O O . ARG A 1 204 ? 1.963 -0.827 17.799 1.00 95.62 204 ARG A O 1
ATOM 1643 N N . GLN A 1 205 ? 0.550 -0.309 16.143 1.00 93.75 205 GLN A N 1
ATOM 1644 C CA . GLN A 1 205 ? -0.526 0.147 17.025 1.00 93.75 205 GLN A CA 1
ATOM 1645 C C . GLN A 1 205 ? -1.119 -1.004 17.846 1.00 93.75 205 GLN A C 1
ATOM 1647 O O . GLN A 1 205 ? -1.429 -0.825 19.021 1.00 93.75 205 GLN A O 1
ATOM 1652 N N . THR A 1 206 ? -1.226 -2.198 17.259 1.00 93.56 206 THR A N 1
ATOM 1653 C CA . THR A 1 206 ? -1.668 -3.407 17.974 1.00 93.56 206 THR A CA 1
ATOM 1654 C C . THR A 1 206 ? -0.690 -3.790 19.084 1.00 93.56 206 THR A C 1
ATOM 1656 O O . THR A 1 206 ? -1.119 -4.118 20.187 1.00 93.56 206 THR A O 1
ATOM 1659 N N . LEU A 1 207 ? 0.616 -3.700 18.818 1.00 93.56 207 LEU A N 1
ATOM 1660 C CA . LEU A 1 207 ? 1.663 -4.019 19.788 1.00 93.56 207 LEU A CA 1
ATOM 1661 C C . LEU A 1 207 ? 1.675 -3.029 20.960 1.00 93.56 207 LEU A C 1
ATOM 1663 O O . LEU A 1 207 ? 1.740 -3.450 22.109 1.00 93.56 207 LEU A O 1
ATOM 1667 N N . ILE A 1 208 ? 1.513 -1.727 20.697 1.00 92.12 208 ILE A N 1
ATOM 1668 C CA . ILE A 1 208 ? 1.392 -0.711 21.759 1.00 92.12 208 ILE A CA 1
ATOM 1669 C C . ILE A 1 208 ? 0.200 -1.020 22.676 1.00 92.12 208 ILE A C 1
ATOM 1671 O O . ILE A 1 208 ? 0.329 -0.980 23.897 1.00 92.12 208 ILE A O 1
ATOM 1675 N N . PHE A 1 209 ? -0.945 -1.394 22.102 1.00 87.56 209 PHE A N 1
ATOM 1676 C CA . PHE A 1 209 ? -2.113 -1.801 22.886 1.00 87.56 209 PHE A CA 1
ATOM 1677 C C . PHE A 1 209 ? -1.905 -3.067 23.707 1.00 87.56 209 PHE A C 1
ATOM 1679 O O . PHE A 1 209 ? -2.518 -3.219 24.765 1.00 87.56 209 PHE A O 1
ATOM 1686 N N . TYR A 1 210 ? -1.100 -3.994 23.197 1.00 88.94 210 TYR A N 1
ATOM 1687 C CA . TYR A 1 210 ? -0.750 -5.203 23.920 1.00 88.94 210 TYR A CA 1
ATOM 1688 C C . TYR A 1 210 ? 0.062 -4.855 25.172 1.00 88.94 210 TYR A C 1
ATOM 1690 O O . TYR A 1 210 ? -0.334 -5.237 26.269 1.00 88.94 210 TYR A O 1
ATOM 1698 N N . VAL A 1 211 ? 1.105 -4.035 25.013 1.00 92.06 211 VAL A N 1
ATOM 1699 C CA . VAL A 1 211 ? 1.989 -3.601 26.109 1.00 92.06 211 VAL A CA 1
ATOM 1700 C C . VAL A 1 211 ? 1.251 -2.752 27.151 1.00 92.06 211 VAL A C 1
ATOM 1702 O O . VAL A 1 211 ? 1.450 -2.926 28.346 1.00 92.06 211 VAL A O 1
ATOM 1705 N N . GLN A 1 212 ? 0.361 -1.846 26.739 1.00 90.25 212 GLN A N 1
ATOM 1706 C CA . GLN A 1 212 ? -0.411 -1.041 27.698 1.00 90.25 212 GLN A CA 1
ATOM 1707 C C . GLN A 1 212 ? -1.432 -1.871 28.483 1.00 90.25 212 GLN A C 1
ATOM 1709 O O . GLN A 1 212 ? -1.705 -1.573 29.641 1.00 90.25 212 GLN A O 1
ATOM 1714 N N . GLY A 1 213 ? -1.999 -2.912 27.867 1.00 83.50 213 GLY A N 1
ATOM 1715 C CA . GLY A 1 213 ? -2.988 -3.766 28.517 1.00 83.50 213 GLY A CA 1
ATOM 1716 C C . GLY A 1 213 ? -2.414 -4.688 29.593 1.00 83.50 213 GLY A C 1
ATOM 1717 O O . GLY A 1 213 ? -3.174 -5.104 30.459 1.00 83.50 213 GLY A O 1
ATOM 1718 N N . SER A 1 214 ? -1.117 -5.008 29.547 1.00 82.00 214 SER A N 1
ATOM 1719 C CA . SER A 1 214 ? -0.462 -5.855 30.553 1.00 82.00 214 SER A CA 1
ATOM 1720 C C . SER A 1 214 ? -0.059 -5.107 31.827 1.00 82.00 214 SER A C 1
ATOM 1722 O O . SER A 1 214 ? 0.138 -5.750 32.842 1.00 82.00 214 SER A O 1
ATOM 1724 N N . ASN A 1 215 ? 0.040 -3.772 31.799 1.00 78.56 215 ASN A N 1
ATOM 1725 C CA . ASN A 1 215 ? 0.436 -2.959 32.964 1.00 78.56 215 ASN A CA 1
ATOM 1726 C C . ASN A 1 215 ? -0.730 -2.579 33.900 1.00 78.56 215 ASN A C 1
ATOM 1728 O O . ASN A 1 215 ? -0.522 -1.834 34.851 1.00 78.56 215 ASN A O 1
ATOM 1732 N N . ILE A 1 216 ? -1.960 -3.014 33.605 1.00 67.69 216 ILE A N 1
ATOM 1733 C CA . ILE A 1 216 ? -3.175 -2.660 34.370 1.00 67.69 216 ILE A CA 1
ATOM 1734 C C . ILE A 1 216 ? -3.728 -3.893 35.124 1.00 67.69 216 ILE A C 1
ATOM 1736 O O . ILE A 1 216 ? -4.857 -3.883 35.606 1.00 67.69 216 ILE A O 1
ATOM 1740 N N . GLN A 1 217 ? -2.946 -4.970 35.220 1.00 49.69 217 GLN A N 1
ATOM 1741 C CA . GLN A 1 217 ? -3.262 -6.174 35.997 1.00 49.69 217 GLN A CA 1
ATOM 1742 C C . GLN A 1 217 ? -2.231 -6.355 37.100 1.00 49.69 217 GLN A C 1
ATOM 1744 O O . GLN A 1 217 ? -2.656 -6.754 38.204 1.00 49.69 217 GLN A O 1
#

Sequence (217 aa):
MFKLARIFRKLSSRFGQTVLADDEERPEGRVKSTLPRSYLKSDGQSGRTVYKKGGLGHRALIFLSGFLWLNVGVYLLTIGIYLVLSNATSSYTSTHFSLFSLFPQGDSPEQHSLIIIFSMLFLGYLKYRFVLRKTVEKQLHRIRSLPNPAPWKRLFGRKYYLLILTMIFLGISLRLLPIAAETRGGIDLIIGAALVSGALHYFRQTLIFYVQGSNIQ

Foldseek 3Di:
DVVVVVVVVVVLVVVVCVVCVVVPPPPPPDPPPPDPPPPPPPPPDPPPPVPVPDFDFLLVLLLVVLVVLLVLLVVLLVLLLCLLVVVLPVDDPDPDDDPCVVDDDPDRSVVVSVVLLVVLLVLLVVCLVRPVVVVLVVLSVQSVPDPPRDHSVSSDDPVRVVVVVVVVVVLVVVVPDPDRSNVNSSVSSSNSSSSNVSSVVSVVVSVVVVVVVVVVD

pLDDT: mean 81.82, std 16.38, range [45.94, 98.0]

Secondary structure (DSSP, 8-state):
-HHHHHHHHHHHHHHHHHHHTTTS-S----------TT--------------TTPBPHHHHHHHHHHHHHHHHHHHHHHHHHHHHHHHTS-S--SS--GGGGS-TTS-HHHHHHHHHHHHHHHHHHHIIIIIHHHHHHHHHHHHTSPSSBPGGGSS-HHHHHHHHHHHHHHHHHHHS---HHHHHHHHHHHHHHHHHHHHHHHHHHHHHHHHHHTT-

Radius of gyration: 24.14 Å; chains: 1; b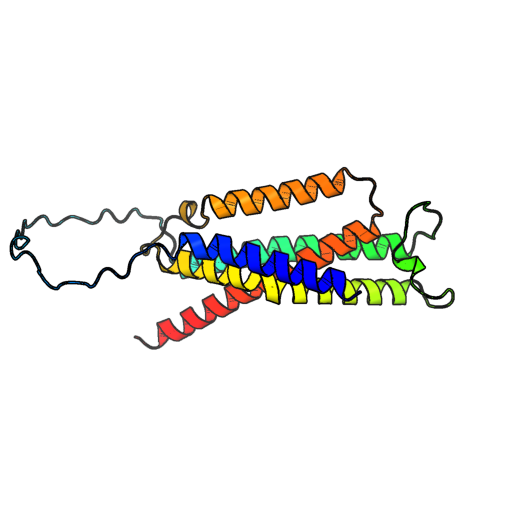ounding box: 62×39×69 Å